Protein AF-A0A970T7H4-F1 (afdb_monomer_lite)

Structure (mmCIF, N/CA/C/O backbone):
data_AF-A0A970T7H4-F1
#
_entry.id   AF-A0A970T7H4-F1
#
loop_
_atom_site.group_PDB
_atom_site.id
_atom_site.type_symbol
_atom_site.label_atom_id
_atom_site.label_alt_id
_atom_site.label_comp_id
_atom_site.label_asym_id
_atom_site.label_entity_id
_atom_site.label_seq_id
_atom_site.pdbx_PDB_ins_code
_atom_site.Cartn_x
_atom_site.Cartn_y
_atom_site.Cartn_z
_atom_site.occupancy
_atom_site.B_iso_or_equiv
_atom_site.auth_seq_id
_atom_site.auth_comp_id
_atom_site.auth_asym_id
_atom_site.auth_atom_id
_atom_site.pdbx_PDB_model_num
ATOM 1 N N . MET A 1 1 ? 4.158 11.905 30.041 1.00 35.44 1 MET A N 1
ATOM 2 C CA . MET A 1 1 ? 3.161 11.601 28.990 1.00 35.44 1 MET A CA 1
ATOM 3 C C . MET A 1 1 ? 1.913 11.061 29.668 1.00 35.44 1 MET A C 1
ATOM 5 O O . MET A 1 1 ? 2.034 10.119 30.439 1.00 35.44 1 MET A O 1
ATOM 9 N N . LYS A 1 2 ? 0.750 11.704 29.484 1.00 28.44 2 LYS A N 1
ATOM 10 C CA . LYS A 1 2 ? -0.522 11.232 30.055 1.00 28.44 2 LYS A CA 1
ATOM 11 C C . LYS A 1 2 ? -0.852 9.876 29.430 1.00 28.44 2 LYS A C 1
ATOM 13 O O . LYS A 1 2 ? -1.069 9.796 28.227 1.00 28.44 2 LYS A O 1
ATOM 18 N N . THR A 1 3 ? -0.884 8.829 30.243 1.00 32.41 3 THR A N 1
ATOM 19 C CA . THR A 1 3 ? -1.487 7.539 29.911 1.00 32.41 3 THR A CA 1
ATOM 20 C C . THR A 1 3 ? -2.989 7.754 29.748 1.00 32.41 3 THR A C 1
ATOM 22 O O . THR A 1 3 ? -3.767 7.618 30.692 1.00 32.41 3 THR A O 1
ATOM 25 N N . SER A 1 4 ? -3.404 8.163 28.549 1.00 34.88 4 SER A N 1
ATOM 26 C CA . SER A 1 4 ? -4.808 8.120 28.159 1.00 34.88 4 SER A CA 1
ATOM 27 C C . SER A 1 4 ? -5.239 6.659 28.221 1.00 34.88 4 SER A C 1
ATOM 29 O O . SER A 1 4 ? -4.776 5.832 27.440 1.00 34.88 4 SER A O 1
ATOM 31 N N . ARG A 1 5 ? -6.075 6.323 29.206 1.00 38.41 5 ARG A N 1
ATOM 32 C CA . ARG A 1 5 ? -6.759 5.031 29.286 1.00 38.41 5 ARG A CA 1
ATOM 33 C C . ARG A 1 5 ? -7.701 4.947 28.082 1.00 38.41 5 ARG A C 1
ATOM 35 O O . ARG A 1 5 ? -8.801 5.486 28.126 1.00 38.41 5 ARG A O 1
ATOM 42 N N . ILE A 1 6 ? -7.234 4.345 26.991 1.00 50.47 6 ILE A N 1
ATOM 43 C CA . ILE A 1 6 ? -8.043 4.077 25.801 1.00 50.47 6 ILE A CA 1
ATOM 44 C C . ILE A 1 6 ? -9.002 2.943 26.171 1.00 50.47 6 ILE A C 1
ATOM 46 O O . ILE A 1 6 ? -8.587 1.801 26.356 1.00 50.47 6 ILE A O 1
ATOM 50 N N . ILE A 1 7 ? -10.280 3.273 26.343 1.00 47.28 7 ILE A N 1
ATOM 51 C CA . ILE A 1 7 ? -11.343 2.291 26.563 1.00 47.28 7 ILE A CA 1
ATOM 52 C C . ILE A 1 7 ? -11.756 1.761 25.183 1.00 47.28 7 ILE A C 1
ATOM 54 O O . ILE A 1 7 ? -12.531 2.396 24.476 1.00 47.28 7 ILE A O 1
ATOM 58 N N . LEU A 1 8 ? -11.215 0.605 24.791 1.00 49.81 8 LEU A N 1
ATOM 59 C CA . LEU A 1 8 ? -11.668 -0.171 23.633 1.00 49.81 8 LEU A CA 1
ATOM 60 C C . LEU A 1 8 ? -12.935 -0.941 24.029 1.00 49.81 8 LEU A C 1
ATOM 62 O O . LEU A 1 8 ? -12.863 -1.970 24.698 1.00 49.81 8 LEU A O 1
ATOM 66 N N . VAL A 1 9 ? -14.109 -0.431 23.651 1.00 51.38 9 VAL A N 1
ATOM 67 C CA . VAL A 1 9 ? -15.379 -1.135 23.878 1.00 51.38 9 VAL A CA 1
ATOM 68 C C . VAL A 1 9 ? -15.696 -1.993 22.655 1.00 51.38 9 VAL A C 1
ATOM 70 O O . VAL A 1 9 ? -16.035 -1.474 21.592 1.00 51.38 9 VAL A O 1
ATOM 73 N N . ALA A 1 10 ? -15.634 -3.317 22.805 1.00 49.69 10 ALA A N 1
ATOM 74 C CA . ALA A 1 10 ? -16.303 -4.239 21.892 1.00 49.69 10 ALA A CA 1
ATOM 75 C C . ALA A 1 10 ? -17.820 -4.101 22.112 1.00 49.69 10 ALA A C 1
ATOM 77 O O . ALA A 1 10 ? -18.405 -4.745 22.983 1.00 49.69 10 ALA A O 1
ATOM 78 N N . LEU A 1 11 ? -18.453 -3.175 21.391 1.00 48.16 11 LEU A N 1
ATOM 79 C CA . LEU A 1 11 ? -19.889 -2.931 21.506 1.00 48.16 11 LEU A CA 1
ATOM 80 C C . LEU A 1 11 ? -20.651 -4.101 20.871 1.00 48.16 11 LEU A C 1
ATOM 82 O O . LEU A 1 11 ? -20.576 -4.321 19.662 1.00 48.16 11 LEU A O 1
ATOM 86 N N . ALA A 1 12 ? -21.435 -4.823 21.678 1.00 44.69 12 ALA A N 1
ATOM 87 C CA . ALA A 1 12 ? -22.563 -5.587 21.155 1.00 44.69 12 ALA A CA 1
ATOM 88 C C . ALA A 1 12 ? -23.459 -4.605 20.387 1.00 44.69 12 ALA A C 1
ATOM 90 O O . ALA A 1 12 ? -23.753 -3.535 20.906 1.00 44.69 12 ALA A O 1
ATOM 91 N N . ALA A 1 13 ? -23.797 -4.925 19.136 1.00 46.19 13 ALA A N 1
ATOM 92 C CA . ALA A 1 13 ? -24.359 -3.998 18.156 1.00 46.19 13 ALA A CA 1
ATOM 93 C C . ALA A 1 13 ? -25.459 -3.078 18.727 1.00 46.19 13 ALA A C 1
ATOM 95 O O . ALA A 1 13 ? -26.614 -3.476 18.851 1.00 46.19 13 ALA A O 1
ATOM 96 N N . ILE A 1 14 ? -25.100 -1.823 19.018 1.00 42.06 14 ILE A N 1
ATOM 97 C CA . ILE A 1 14 ? -26.059 -0.752 19.287 1.00 42.06 14 ILE A CA 1
ATOM 98 C C . ILE A 1 14 ? -26.187 0.044 17.993 1.00 42.06 14 ILE A C 1
ATOM 100 O O . ILE A 1 14 ? -25.264 0.744 17.573 1.00 42.06 14 ILE A O 1
ATOM 104 N N . ALA A 1 15 ? -27.337 -0.095 17.338 1.00 53.59 15 ALA A N 1
ATOM 105 C CA . ALA A 1 15 ? -27.729 0.770 16.241 1.00 53.59 15 ALA A CA 1
ATOM 106 C C . ALA A 1 15 ? -27.982 2.178 16.796 1.00 53.59 15 ALA A C 1
ATOM 108 O O . ALA A 1 15 ? -29.068 2.459 17.288 1.00 53.59 15 ALA A O 1
ATOM 109 N N . ALA A 1 16 ? -26.981 3.058 16.742 1.00 44.88 16 ALA A N 1
ATOM 110 C CA . ALA A 1 16 ? -27.199 4.494 16.860 1.00 44.88 16 ALA A CA 1
ATOM 111 C C . ALA A 1 16 ? -26.017 5.329 16.340 1.00 44.88 16 ALA A C 1
ATOM 113 O O . ALA A 1 16 ? -24.843 4.988 16.492 1.00 44.88 16 ALA A O 1
ATOM 114 N N . VAL A 1 17 ? -26.411 6.507 15.849 1.00 47.41 17 VAL A N 1
ATOM 115 C CA . VAL A 1 17 ? -25.649 7.731 15.566 1.00 47.41 17 VAL A CA 1
ATOM 116 C C . VAL A 1 17 ? -25.203 7.903 14.111 1.00 47.41 17 VAL A C 1
ATOM 118 O O . VAL A 1 17 ? -24.041 7.771 13.736 1.00 47.41 17 VAL A O 1
ATOM 121 N N . ALA A 1 18 ? -26.168 8.324 13.290 1.00 50.84 18 ALA A N 1
ATOM 122 C CA . ALA A 1 18 ? -25.927 8.880 11.962 1.00 50.84 18 ALA A CA 1
ATOM 123 C C . ALA A 1 18 ? -25.228 10.263 11.983 1.00 50.84 18 ALA A C 1
ATOM 125 O O . ALA A 1 18 ? -24.800 10.709 10.920 1.00 50.84 18 ALA A O 1
ATOM 126 N N . CYS A 1 19 ? -25.043 10.892 13.156 1.00 58.50 19 CYS A N 1
ATOM 127 C CA . CYS A 1 19 ? -24.545 12.270 13.323 1.00 58.50 19 CYS A CA 1
ATOM 128 C C . CYS A 1 19 ? -23.149 12.395 13.974 1.00 58.50 19 CYS A C 1
ATOM 130 O O . CYS A 1 19 ? -22.858 13.406 14.606 1.00 58.50 19 CYS A O 1
ATOM 132 N N . GLY A 1 20 ? -22.286 11.380 13.866 1.00 60.91 20 GLY A N 1
ATOM 133 C CA . GLY A 1 20 ? -20.871 11.535 14.230 1.00 60.91 20 GLY A CA 1
ATOM 134 C C . GLY A 1 20 ? -20.117 12.416 13.217 1.00 60.91 20 GLY A C 1
ATOM 135 O O . GLY A 1 20 ? -20.554 12.502 12.062 1.00 60.91 20 GLY A O 1
ATOM 136 N N . PRO A 1 21 ? -18.998 13.058 13.610 1.00 67.31 21 PRO A N 1
ATOM 137 C CA . PRO A 1 21 ? -18.157 13.806 12.675 1.00 67.31 21 PRO A CA 1
ATOM 138 C C . PRO A 1 21 ? -17.695 12.903 11.520 1.00 67.31 21 PRO A C 1
ATOM 140 O O . PRO A 1 21 ? -17.590 11.685 11.673 1.00 67.31 21 PRO A O 1
ATOM 143 N N . LYS A 1 22 ? -17.451 13.490 10.338 1.00 82.44 22 LYS A N 1
ATOM 144 C CA . LYS A 1 22 ? -17.050 12.715 9.148 1.00 82.44 22 LYS A CA 1
ATOM 145 C C . LYS A 1 22 ? -15.710 11.992 9.331 1.00 82.44 22 LYS A C 1
ATOM 147 O O . LYS A 1 22 ? -15.531 10.894 8.814 1.00 82.44 22 LYS A O 1
ATOM 152 N N . VAL A 1 23 ? -14.811 12.626 10.080 1.00 86.75 23 VAL A N 1
ATOM 153 C CA . VAL A 1 23 ? -13.517 12.106 10.521 1.00 86.75 23 VAL A CA 1
ATOM 154 C C . VAL A 1 23 ? -13.437 12.321 12.031 1.00 86.75 23 VAL A C 1
ATOM 156 O O . VAL A 1 23 ? -13.753 13.415 12.504 1.00 86.75 23 VAL A O 1
ATOM 159 N N . SER A 1 24 ? -13.041 11.297 12.782 1.00 89.75 24 SER A N 1
ATOM 160 C CA . SER A 1 24 ? -12.857 11.354 14.238 1.00 89.75 24 SER A CA 1
ATOM 161 C C . SER A 1 24 ? -11.458 10.921 14.677 1.00 89.75 24 SER A C 1
ATOM 163 O O . SER A 1 24 ? -10.685 10.354 13.909 1.00 89.75 24 SER A O 1
ATOM 165 N N . GLU A 1 25 ? -11.159 11.138 15.959 1.00 92.75 25 GLU A N 1
ATOM 166 C CA . GLU A 1 25 ? -9.974 10.598 16.648 1.00 92.75 25 GLU A CA 1
ATOM 167 C C . GLU A 1 25 ? -9.978 9.062 16.745 1.00 92.75 25 GLU A C 1
ATOM 169 O O . GLU A 1 25 ? -8.973 8.451 17.109 1.00 92.75 25 GLU A O 1
ATOM 174 N N . THR A 1 26 ? -11.110 8.428 16.429 1.00 93.88 26 THR A N 1
ATOM 175 C CA . THR A 1 26 ? -11.240 6.979 16.308 1.00 93.88 26 THR A CA 1
ATOM 176 C C . THR A 1 26 ? -11.860 6.579 14.973 1.00 93.88 26 THR A C 1
ATOM 178 O O . THR A 1 26 ? -12.729 7.264 14.436 1.00 93.88 26 THR A O 1
ATOM 181 N N . THR A 1 27 ? -11.452 5.428 14.453 1.00 94.88 27 THR A N 1
ATOM 182 C CA . THR A 1 27 ? -12.070 4.740 13.320 1.00 94.88 27 THR A CA 1
ATOM 183 C C . THR A 1 27 ? -13.000 3.670 13.865 1.00 94.88 27 THR A C 1
ATOM 185 O O . THR A 1 27 ? -12.557 2.719 14.515 1.00 94.88 27 THR A O 1
ATOM 188 N N . ARG A 1 28 ? -14.297 3.789 13.581 1.00 95.00 28 ARG A N 1
ATOM 189 C CA . ARG A 1 28 ? -15.251 2.709 13.846 1.00 95.00 28 ARG A CA 1
ATOM 190 C C . ARG A 1 28 ? -15.179 1.695 12.713 1.00 95.00 28 ARG A C 1
ATOM 192 O O . ARG A 1 28 ? -15.520 2.027 11.580 1.00 95.00 28 ARG A O 1
ATOM 199 N N . VAL A 1 29 ? -14.781 0.469 13.033 1.00 96.00 29 VAL A N 1
ATOM 200 C CA . VAL A 1 29 ? -14.645 -0.627 12.071 1.00 96.00 29 VAL A CA 1
ATOM 201 C C . VAL A 1 29 ? -15.696 -1.682 12.370 1.00 96.00 29 VAL A C 1
ATOM 203 O O . VAL A 1 29 ? -15.699 -2.289 13.442 1.00 96.00 29 VAL A O 1
ATOM 206 N N . LYS A 1 30 ? -16.595 -1.898 11.414 1.00 96.31 30 LYS A N 1
ATOM 207 C CA . LYS A 1 30 ? -17.556 -2.999 11.417 1.00 96.31 30 LYS A CA 1
ATOM 208 C C . LYS A 1 30 ? -17.043 -4.091 10.489 1.00 96.31 30 LYS A C 1
ATOM 210 O O . LYS A 1 30 ? -16.727 -3.802 9.340 1.00 96.31 30 LYS A O 1
ATOM 215 N N . VAL A 1 31 ? -17.013 -5.331 10.961 1.00 96.25 31 VAL A N 1
ATOM 216 C CA . VAL A 1 31 ? -16.626 -6.488 10.147 1.00 96.25 31 VAL A CA 1
ATOM 217 C C . VAL A 1 31 ? -17.793 -7.456 10.051 1.00 96.25 31 VAL A C 1
ATOM 219 O O . VAL A 1 31 ? -18.451 -7.738 11.057 1.00 96.25 31 VAL A O 1
ATOM 222 N N . VAL A 1 32 ? -18.061 -7.932 8.837 1.00 96.50 32 VAL A N 1
ATOM 223 C CA . VAL A 1 32 ? -19.140 -8.874 8.526 1.00 96.50 32 VAL A CA 1
ATOM 224 C C . VAL A 1 32 ? -18.576 -10.030 7.705 1.00 96.50 32 VAL A C 1
ATOM 226 O O . VAL A 1 32 ? -17.958 -9.809 6.667 1.00 96.50 32 VAL A O 1
ATOM 229 N N . PHE A 1 33 ? -18.808 -11.251 8.169 1.00 95.81 33 PHE A N 1
ATOM 230 C CA . PHE A 1 33 ? -18.572 -12.492 7.444 1.00 95.81 33 PHE A CA 1
ATOM 231 C C . PHE A 1 33 ? -19.905 -12.949 6.843 1.00 95.81 33 PHE A C 1
ATOM 233 O O . PHE A 1 33 ? -20.884 -13.121 7.565 1.00 95.81 33 PHE A O 1
ATOM 240 N N . GLU A 1 34 ? -19.958 -13.110 5.522 1.00 92.75 34 GLU A N 1
ATOM 241 C CA . GLU A 1 34 ? -21.164 -13.550 4.802 1.00 92.75 34 GLU A CA 1
ATOM 242 C C . GLU A 1 34 ? -21.247 -15.082 4.679 1.00 92.75 34 GLU A C 1
ATOM 244 O O . GLU A 1 34 ? -22.295 -15.619 4.329 1.00 92.75 34 GLU A O 1
ATOM 249 N N . GLY A 1 35 ? -20.140 -15.781 4.951 1.00 88.31 35 GLY A N 1
ATOM 250 C CA . GLY A 1 35 ? -20.049 -17.240 5.002 1.00 88.31 35 GLY A CA 1
ATOM 251 C C . GLY A 1 35 ? -19.704 -17.750 6.402 1.00 88.31 35 GLY A C 1
ATOM 252 O O . GLY A 1 35 ? -20.099 -17.164 7.409 1.00 88.31 35 GLY A O 1
ATOM 253 N N . GLU A 1 36 ? -18.943 -18.843 6.463 1.00 90.62 36 GLU A N 1
ATOM 254 C CA . GLU A 1 36 ? -18.402 -19.354 7.723 1.00 90.62 36 GLU A CA 1
ATOM 255 C C . GLU A 1 36 ? -17.496 -18.302 8.378 1.00 90.62 36 GLU A C 1
ATOM 257 O O . GLU A 1 36 ? -16.626 -17.714 7.730 1.00 90.62 36 GLU A O 1
ATOM 262 N N . ALA A 1 37 ? -17.737 -18.043 9.662 1.00 93.19 37 ALA A N 1
ATOM 263 C CA . ALA A 1 37 ? -17.016 -17.048 10.435 1.00 93.19 37 ALA A CA 1
ATOM 264 C C . ALA A 1 37 ? -16.174 -17.738 11.515 1.00 93.19 37 ALA A C 1
ATOM 266 O O . ALA A 1 37 ? -16.693 -18.631 12.190 1.00 93.19 37 ALA A O 1
ATOM 267 N N . PRO A 1 38 ? -14.917 -17.315 11.732 1.00 94.00 38 PRO A N 1
ATOM 268 C CA . PRO A 1 38 ? -14.119 -17.831 12.837 1.00 94.00 38 PRO A CA 1
ATOM 269 C C . PRO A 1 38 ? -14.727 -17.386 14.170 1.00 94.00 38 PRO A C 1
ATOM 271 O O . PRO A 1 38 ? -15.366 -16.339 14.240 1.00 94.00 38 PRO A O 1
ATOM 274 N N . GLU A 1 39 ? -14.481 -18.122 15.254 1.00 94.38 39 GLU A N 1
ATOM 275 C CA . GLU A 1 39 ? -14.961 -17.738 16.595 1.00 94.38 39 GLU A CA 1
ATOM 276 C C . GLU A 1 39 ? -14.339 -16.424 17.092 1.00 94.38 39 GLU A C 1
ATOM 278 O O . GLU A 1 39 ? -14.945 -15.671 17.859 1.00 94.38 39 GLU A O 1
ATOM 283 N N . ALA A 1 40 ? -13.112 -16.138 16.658 1.00 94.94 40 ALA A N 1
ATOM 284 C CA . ALA A 1 40 ? -12.388 -14.929 17.000 1.00 94.94 40 ALA A CA 1
ATOM 285 C C . ALA A 1 40 ? -11.379 -14.558 15.910 1.00 94.94 40 ALA A C 1
ATOM 287 O O . ALA A 1 40 ? -10.921 -15.401 15.141 1.00 94.94 40 ALA A O 1
ATOM 288 N N . VAL A 1 41 ? -10.989 -13.287 15.883 1.00 95.94 41 VAL A N 1
ATOM 289 C CA . VAL A 1 41 ? -9.940 -12.768 14.999 1.00 95.94 41 VAL A CA 1
ATOM 290 C C . VAL A 1 41 ? -8.856 -12.078 15.810 1.00 95.94 41 VAL A C 1
ATOM 292 O O . VAL A 1 41 ? -9.139 -11.492 16.856 1.00 95.94 41 VAL A O 1
ATOM 295 N N . LYS A 1 42 ? -7.616 -12.091 15.321 1.00 97.19 42 LYS A N 1
ATOM 296 C CA . LYS A 1 42 ? -6.567 -11.227 15.875 1.00 97.19 42 LYS A CA 1
ATOM 297 C C . LYS A 1 42 ? -6.623 -9.872 15.191 1.00 97.19 42 LYS A C 1
ATOM 299 O O . LYS A 1 42 ? -6.611 -9.797 13.967 1.00 97.19 42 LYS A O 1
ATOM 304 N N . LEU A 1 43 ? -6.680 -8.809 15.976 1.00 97.38 43 LEU A N 1
ATOM 305 C CA . LEU A 1 43 ? -6.659 -7.432 15.515 1.00 97.38 43 LEU A CA 1
ATOM 306 C C . LEU A 1 43 ? -5.400 -6.754 16.041 1.00 97.38 43 LEU A C 1
ATOM 308 O O . LEU A 1 43 ? -5.202 -6.686 17.254 1.00 97.38 43 LEU A O 1
ATOM 312 N N . SER A 1 44 ? -4.603 -6.187 15.142 1.00 97.44 44 SER A N 1
ATOM 313 C CA . SER A 1 44 ? -3.421 -5.412 15.502 1.00 97.44 44 SER A CA 1
ATOM 314 C C . SER A 1 44 ? -3.432 -4.018 14.883 1.00 97.44 44 SER A C 1
ATOM 316 O O . SER A 1 44 ? -3.842 -3.820 13.741 1.00 97.44 44 SER A O 1
ATOM 318 N N . LEU A 1 45 ? -2.960 -3.038 15.650 1.00 96.12 45 LEU A N 1
ATOM 319 C CA . LEU A 1 45 ? -2.595 -1.702 15.185 1.00 96.12 45 LEU A CA 1
ATOM 320 C C . LEU A 1 45 ? -1.272 -1.329 15.873 1.00 96.12 45 LEU A C 1
ATOM 322 O O . LEU A 1 45 ? -1.282 -0.751 16.966 1.00 96.12 45 LEU A O 1
ATOM 326 N N . PRO A 1 46 ? -0.123 -1.668 15.257 1.00 92.50 46 PRO A N 1
ATOM 327 C CA . PRO A 1 46 ? 1.190 -1.479 15.872 1.00 92.50 46 PRO A CA 1
ATOM 328 C C . PRO A 1 46 ? 1.484 -0.027 16.259 1.00 92.50 46 PRO A C 1
ATOM 330 O O . PRO A 1 46 ? 2.049 0.220 17.320 1.00 92.50 46 PRO A O 1
ATOM 333 N N . ALA A 1 47 ? 1.032 0.937 15.449 1.00 89.56 47 ALA A N 1
ATOM 334 C CA . ALA A 1 47 ? 1.211 2.368 15.709 1.00 89.56 47 ALA A CA 1
ATOM 335 C C . ALA A 1 47 ? 0.569 2.842 17.030 1.00 89.56 47 ALA A C 1
ATOM 337 O O . ALA A 1 47 ? 0.963 3.874 17.565 1.00 89.56 47 ALA A O 1
ATOM 338 N N . ALA A 1 48 ? -0.393 2.083 17.562 1.00 90.44 48 ALA A N 1
ATOM 339 C CA . ALA A 1 48 ? -1.048 2.340 18.842 1.00 90.44 48 ALA A CA 1
ATOM 340 C C . ALA A 1 48 ? -0.777 1.240 19.887 1.00 90.44 48 ALA A C 1
ATOM 342 O O . ALA A 1 48 ? -1.465 1.191 20.903 1.00 90.44 48 ALA A O 1
ATOM 343 N N . ALA A 1 49 ? 0.197 0.352 19.637 1.00 93.00 49 ALA A N 1
ATOM 344 C CA . ALA A 1 49 ? 0.504 -0.810 20.475 1.00 93.00 49 ALA A CA 1
ATOM 345 C C . ALA A 1 49 ? -0.720 -1.703 20.780 1.00 93.00 49 ALA A C 1
ATOM 347 O O . ALA A 1 49 ? -0.847 -2.251 21.873 1.00 93.00 49 ALA A O 1
ATOM 348 N N . ILE A 1 50 ? -1.631 -1.842 19.812 1.00 94.19 50 ILE A N 1
ATOM 349 C CA . ILE A 1 50 ? -2.798 -2.723 19.922 1.00 94.19 50 ILE A CA 1
ATOM 350 C C . ILE A 1 50 ? -2.454 -4.071 19.292 1.00 94.19 50 ILE A C 1
ATOM 352 O O . ILE A 1 50 ? -2.068 -4.126 18.124 1.00 94.19 50 ILE A O 1
ATOM 356 N N . ASP A 1 51 ? -2.654 -5.139 20.056 1.00 95.69 51 ASP A N 1
ATOM 357 C CA . ASP A 1 51 ? -2.649 -6.531 19.607 1.00 95.69 51 ASP A CA 1
ATOM 358 C C . ASP A 1 51 ? -3.631 -7.308 20.493 1.00 95.69 51 ASP A C 1
ATOM 360 O O . ASP A 1 51 ? -3.394 -7.498 21.687 1.00 95.69 51 ASP A O 1
ATOM 364 N N . GLN A 1 52 ? -4.799 -7.651 19.950 1.00 94.00 52 GLN A N 1
ATOM 365 C CA . GLN A 1 52 ? -5.894 -8.232 20.722 1.00 94.00 52 GLN A CA 1
ATOM 366 C C . GLN A 1 52 ? -6.647 -9.304 19.942 1.00 94.00 52 GLN A C 1
ATOM 368 O O . GLN A 1 52 ? -6.711 -9.287 18.716 1.00 94.00 52 GLN A O 1
ATOM 373 N N . THR A 1 53 ? -7.286 -10.214 20.671 1.00 95.69 53 THR A N 1
ATOM 374 C CA . THR A 1 53 ? -8.232 -11.177 20.099 1.00 95.69 53 THR A CA 1
ATOM 375 C C . THR A 1 53 ? -9.651 -10.646 20.272 1.00 95.69 53 THR A C 1
ATOM 377 O O . THR A 1 53 ? -10.061 -10.326 21.386 1.00 95.69 53 THR A O 1
ATOM 380 N N . VAL A 1 54 ? -10.394 -10.530 19.173 1.00 95.31 54 VAL A N 1
ATOM 381 C CA . VAL A 1 54 ? -11.764 -10.012 19.150 1.00 95.31 54 VAL A CA 1
ATOM 382 C C . VAL A 1 54 ? -12.721 -11.167 18.863 1.00 95.31 54 VAL A C 1
ATOM 384 O O . VAL A 1 54 ? -12.579 -11.804 17.818 1.00 95.31 54 VAL A O 1
ATOM 387 N N . PRO A 1 55 ? -13.690 -11.454 19.749 1.00 94.19 55 PRO A N 1
ATOM 388 C CA . PRO A 1 55 ? -14.677 -12.494 19.495 1.00 94.19 55 PRO A CA 1
ATOM 389 C C . PRO A 1 55 ? -15.617 -12.077 18.362 1.00 94.19 55 PRO A C 1
ATOM 391 O O . PRO A 1 55 ? -16.067 -10.928 18.302 1.00 94.19 55 PRO A O 1
ATOM 394 N N . VAL A 1 56 ? -15.958 -13.029 17.502 1.00 94.88 56 VAL A N 1
ATOM 395 C CA . VAL A 1 56 ? -16.971 -12.868 16.460 1.00 94.88 56 VAL A CA 1
ATOM 396 C C . VAL A 1 56 ? -18.270 -13.480 16.968 1.00 94.88 56 VAL A C 1
ATOM 398 O O . VAL A 1 56 ? -18.293 -14.598 17.476 1.00 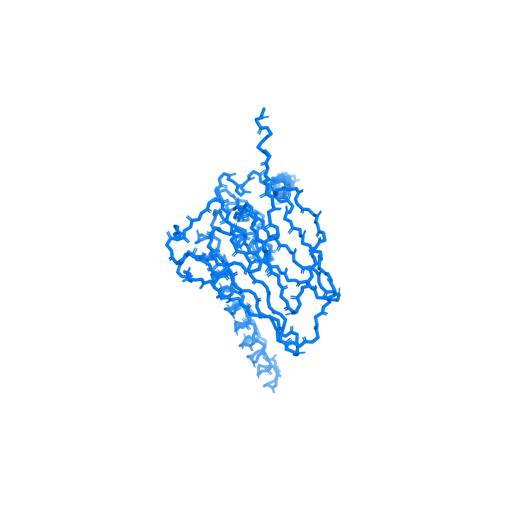94.88 56 VAL A O 1
ATOM 401 N N . LYS A 1 57 ? -19.371 -12.737 16.858 1.00 93.06 57 LYS A N 1
ATOM 402 C CA . LYS A 1 57 ? -20.699 -13.208 17.267 1.00 93.06 57 LYS A CA 1
ATOM 403 C C . LYS A 1 57 ? -21.654 -13.055 16.105 1.00 93.06 57 LYS A C 1
ATOM 405 O O . LYS A 1 57 ? -21.738 -11.971 15.536 1.00 93.06 57 LYS A O 1
ATOM 410 N N . ASP A 1 58 ? -22.351 -14.129 15.749 1.00 93.12 58 ASP A N 1
ATOM 411 C CA . ASP A 1 58 ? -23.279 -14.160 14.611 1.00 93.12 58 ASP A CA 1
ATOM 412 C C . ASP A 1 58 ? -22.634 -13.627 13.316 1.00 93.12 58 ASP A C 1
ATOM 414 O O . ASP A 1 58 ? -23.193 -12.768 12.630 1.00 93.12 58 ASP A O 1
ATOM 418 N N . GLY A 1 59 ? -21.399 -14.063 13.040 1.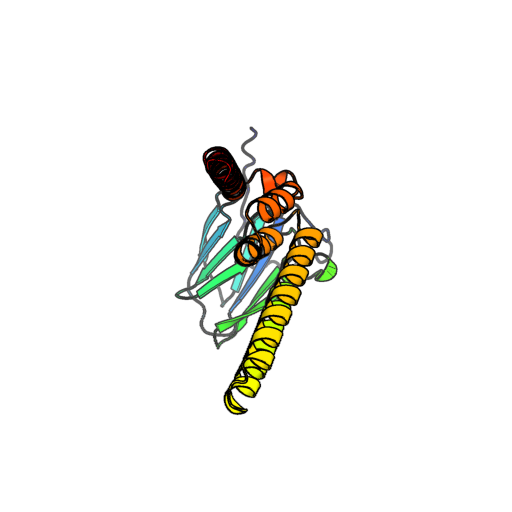00 94.19 59 GLY A N 1
ATOM 419 C CA . GLY A 1 59 ? -20.649 -13.679 11.841 1.00 94.19 59 GLY A CA 1
ATOM 420 C C . GLY A 1 59 ? -20.225 -12.210 11.774 1.00 94.19 59 GLY A C 1
ATOM 421 O O . GLY A 1 59 ? -19.875 -11.721 10.705 1.00 94.19 59 GLY A O 1
ATOM 422 N N . LYS A 1 60 ? -20.257 -11.459 12.878 1.00 96.12 60 LYS A N 1
ATOM 423 C CA . LYS A 1 60 ? -19.908 -10.030 12.880 1.00 96.12 60 LYS A CA 1
ATOM 424 C C . LYS A 1 60 ? -19.234 -9.589 14.169 1.00 96.12 60 LYS A C 1
ATOM 426 O O . LYS A 1 60 ? -19.388 -10.198 15.227 1.00 96.12 60 LYS A O 1
ATOM 431 N N . PHE A 1 61 ? -18.531 -8.468 14.086 1.00 95.06 61 PHE A N 1
ATOM 432 C CA . PHE A 1 61 ? -18.072 -7.722 15.253 1.00 95.06 61 PHE A CA 1
ATOM 433 C C . PHE A 1 61 ? -17.846 -6.245 14.902 1.00 95.06 61 PHE A C 1
ATOM 435 O O . PHE A 1 61 ? -17.832 -5.856 13.730 1.00 95.06 61 PHE A O 1
ATOM 442 N N . GLN A 1 62 ? -17.682 -5.411 15.928 1.00 95.81 62 GLN A N 1
ATOM 443 C CA . GLN A 1 62 ? -17.350 -3.998 15.780 1.00 95.81 62 GLN A CA 1
ATOM 444 C C . GLN A 1 62 ? -16.271 -3.604 16.786 1.00 95.81 62 GLN A C 1
ATOM 446 O O . GLN A 1 62 ? -16.303 -4.030 17.941 1.00 95.81 62 GLN A O 1
ATOM 451 N N . VAL A 1 63 ? -15.346 -2.756 16.346 1.00 93.94 63 VAL A N 1
ATOM 452 C CA . VAL A 1 63 ? -14.291 -2.165 17.174 1.00 93.94 63 VAL A CA 1
ATOM 453 C C . VAL A 1 63 ? -14.153 -0.675 16.877 1.00 93.94 63 VAL A C 1
ATOM 455 O O . VAL A 1 63 ? -14.492 -0.212 15.787 1.00 93.94 63 VAL A O 1
ATOM 458 N N . GLU A 1 64 ? -13.642 0.077 17.844 1.00 95.44 64 GLU A N 1
ATOM 459 C CA . GLU A 1 64 ? -13.213 1.463 17.652 1.00 95.44 64 GLU A CA 1
ATOM 460 C C . GLU A 1 64 ? -11.707 1.535 17.884 1.00 95.44 64 GLU A C 1
ATOM 462 O O . GLU A 1 64 ? -11.221 1.190 18.958 1.00 95.44 64 GLU A O 1
ATOM 467 N N . LEU A 1 65 ? -10.963 1.940 16.859 1.00 94.88 65 LEU A N 1
ATOM 468 C CA . LEU A 1 65 ? -9.507 2.042 16.900 1.00 94.88 65 LEU A CA 1
ATOM 469 C C . LEU A 1 65 ? -9.091 3.508 16.935 1.00 94.88 65 LEU A C 1
ATOM 471 O O . LEU A 1 65 ? -9.735 4.305 16.263 1.00 94.88 65 LEU A O 1
ATOM 475 N N . PRO A 1 66 ? -8.020 3.891 17.645 1.00 95.50 66 PRO A N 1
ATOM 476 C CA . PRO A 1 66 ? -7.472 5.235 17.518 1.00 95.50 66 PRO A CA 1
ATOM 477 C C . PRO A 1 66 ? -7.051 5.501 16.069 1.00 95.50 66 PRO A C 1
ATOM 479 O O . PRO A 1 66 ? -6.555 4.605 15.375 1.00 95.50 66 PRO A O 1
ATOM 482 N N . THR A 1 67 ? -7.262 6.728 15.608 1.00 95.56 67 THR A N 1
ATOM 483 C CA . THR A 1 67 ? -6.867 7.151 14.267 1.00 95.56 67 THR A CA 1
ATOM 484 C C . THR A 1 67 ? -5.345 7.132 14.143 1.00 95.56 67 THR A C 1
ATOM 486 O O . THR A 1 67 ? -4.617 7.695 14.957 1.00 95.56 67 THR A O 1
ATOM 489 N N . SER A 1 68 ? -4.856 6.456 13.111 1.00 95.50 68 SER A N 1
ATOM 490 C CA . SER A 1 68 ? -3.456 6.386 12.723 1.00 95.50 68 SER A CA 1
ATOM 491 C C . SER A 1 68 ? -3.372 6.256 11.206 1.00 95.50 68 SER A C 1
ATOM 493 O O . SER A 1 68 ? -3.765 5.245 10.623 1.00 95.50 68 SER A O 1
ATOM 495 N N . LYS A 1 69 ? -2.840 7.301 10.567 1.00 95.94 69 LYS A N 1
ATOM 496 C CA . LYS A 1 69 ? -2.598 7.346 9.118 1.00 95.94 69 LYS A CA 1
ATOM 497 C C . LYS A 1 69 ? -1.225 6.803 8.729 1.00 95.94 69 LYS A C 1
ATOM 499 O O . LYS A 1 69 ? -0.966 6.614 7.548 1.00 95.94 69 LYS A O 1
ATOM 504 N N . THR A 1 70 ? -0.345 6.572 9.700 1.00 95.44 70 THR A N 1
ATOM 505 C CA . THR A 1 70 ? 1.073 6.244 9.490 1.00 95.44 70 THR A CA 1
ATOM 506 C C . THR A 1 70 ? 1.348 4.742 9.396 1.00 95.44 70 THR A C 1
ATOM 508 O O . THR A 1 70 ? 2.473 4.337 9.113 1.00 95.44 70 THR A O 1
ATOM 511 N N . GLY A 1 71 ? 0.334 3.900 9.606 1.00 94.56 71 GLY A N 1
ATOM 512 C CA . GLY A 1 71 ? 0.462 2.450 9.545 1.00 94.56 71 GLY A CA 1
ATOM 513 C C . GLY A 1 71 ? -0.847 1.760 9.180 1.00 94.56 71 GLY A C 1
ATOM 514 O O . GLY A 1 71 ? -1.929 2.333 9.291 1.00 94.56 71 GLY A O 1
ATOM 515 N N . PHE A 1 72 ? -0.735 0.501 8.761 1.00 96.44 72 PHE A N 1
ATOM 516 C CA . PHE A 1 72 ? -1.888 -0.372 8.576 1.00 96.44 72 PHE A CA 1
ATOM 517 C C . PHE A 1 72 ? -2.254 -1.041 9.904 1.00 96.44 72 PHE A C 1
ATOM 519 O O . PHE A 1 72 ? -1.391 -1.583 10.600 1.00 96.44 72 PHE A O 1
ATOM 526 N N . ALA A 1 73 ? -3.543 -1.037 10.227 1.00 97.38 73 ALA A N 1
ATOM 527 C CA . ALA A 1 73 ? -4.119 -2.042 11.101 1.00 97.38 73 ALA A CA 1
ATOM 528 C C . ALA A 1 73 ? -4.252 -3.357 10.322 1.00 97.38 73 ALA A C 1
ATOM 530 O O . ALA A 1 73 ? -4.398 -3.352 9.095 1.00 97.38 73 ALA A O 1
ATOM 531 N N . SER A 1 74 ? -4.225 -4.485 11.026 1.00 97.31 74 SER A N 1
ATOM 532 C CA . SER A 1 74 ? -4.468 -5.784 10.414 1.00 97.31 74 SER A CA 1
ATOM 533 C C . SER A 1 74 ? -5.443 -6.628 11.216 1.00 97.31 74 SER A C 1
ATOM 535 O O . SER A 1 74 ? -5.430 -6.626 12.445 1.00 97.31 74 SER A O 1
ATOM 537 N N . LEU A 1 75 ? -6.292 -7.345 10.493 1.00 96.00 75 LEU A N 1
ATOM 538 C CA . LEU A 1 75 ? -7.191 -8.365 11.000 1.00 96.00 75 LEU A CA 1
ATOM 539 C C . LEU A 1 75 ? -6.723 -9.705 10.445 1.00 96.00 75 LEU A C 1
ATOM 541 O O . LEU A 1 75 ? -6.638 -9.880 9.230 1.00 96.00 75 LEU A O 1
ATOM 545 N N . GLN A 1 76 ? -6.428 -10.646 11.332 1.00 95.31 76 GLN A N 1
ATOM 546 C CA . GLN A 1 76 ? -6.086 -12.014 10.985 1.00 95.31 76 GLN A CA 1
ATOM 547 C C . GLN A 1 76 ? -7.219 -12.956 11.397 1.00 95.31 76 GLN A C 1
ATOM 549 O O . GLN A 1 76 ? -7.572 -13.047 12.575 1.00 95.31 76 GLN A O 1
ATOM 554 N N . ALA A 1 77 ? -7.778 -13.635 10.400 1.00 88.38 77 ALA A N 1
ATOM 555 C CA . ALA A 1 77 ? -8.851 -14.615 10.506 1.00 88.38 77 ALA A CA 1
ATOM 556 C C . ALA A 1 77 ? -8.393 -15.878 9.770 1.00 88.38 77 ALA A C 1
ATOM 558 O O . ALA A 1 77 ? -8.212 -15.840 8.552 1.00 88.38 77 ALA A O 1
ATOM 559 N N . ASP A 1 78 ? -8.152 -16.969 10.496 1.00 81.50 78 ASP A N 1
ATOM 560 C CA . ASP A 1 78 ? -7.583 -18.210 9.956 1.00 81.50 78 ASP A CA 1
ATOM 561 C C . ASP A 1 78 ? -6.316 -17.950 9.108 1.00 81.50 78 ASP A C 1
ATOM 563 O O . ASP A 1 78 ? -5.315 -17.425 9.602 1.00 81.50 78 ASP A O 1
ATOM 567 N N . ASN A 1 79 ? -6.374 -18.262 7.808 1.00 83.12 79 ASN A N 1
ATOM 568 C CA . ASN A 1 79 ? -5.298 -18.067 6.830 1.00 83.12 79 ASN A CA 1
ATOM 569 C C . ASN A 1 79 ? -5.401 -16.740 6.055 1.00 83.12 79 ASN A C 1
ATOM 571 O O . ASN A 1 79 ? -4.701 -16.546 5.062 1.00 83.12 79 ASN A O 1
ATOM 575 N N . MET A 1 80 ? -6.289 -15.835 6.464 1.00 89.81 80 MET A N 1
ATOM 576 C CA . MET A 1 80 ? -6.503 -14.547 5.814 1.00 89.81 80 MET A CA 1
ATOM 577 C C . MET A 1 80 ? -5.972 -13.412 6.687 1.00 89.81 80 MET A C 1
ATOM 579 O O . MET A 1 80 ? -6.252 -13.333 7.883 1.00 89.81 80 MET A O 1
ATOM 583 N N . ARG A 1 81 ? -5.238 -12.493 6.057 1.00 94.25 81 ARG A N 1
ATOM 584 C CA . ARG A 1 81 ? -4.826 -11.220 6.646 1.00 94.25 81 ARG A CA 1
ATOM 585 C C . ARG A 1 81 ? -5.448 -10.087 5.844 1.00 94.25 81 ARG A C 1
ATOM 587 O O . ARG A 1 81 ? -5.199 -9.964 4.649 1.00 94.25 81 ARG A O 1
ATOM 594 N N . ILE A 1 82 ? -6.233 -9.261 6.518 1.00 95.44 82 ILE A N 1
ATOM 595 C CA . ILE A 1 82 ? -6.861 -8.068 5.961 1.00 95.44 82 ILE A CA 1
ATOM 596 C C . ILE A 1 82 ? -6.142 -6.860 6.534 1.00 95.44 82 ILE A C 1
ATOM 598 O O . ILE A 1 82 ? -6.035 -6.733 7.750 1.00 95.44 82 ILE A O 1
ATOM 602 N N . GLU A 1 83 ? -5.662 -5.971 5.675 1.00 96.50 83 GLU A N 1
ATOM 603 C CA . GLU A 1 83 ? -5.009 -4.730 6.085 1.00 96.50 83 GLU A CA 1
ATOM 604 C C . GLU A 1 83 ? -5.899 -3.539 5.750 1.00 96.50 83 GLU A C 1
ATOM 606 O O . GLU A 1 83 ? -6.484 -3.480 4.669 1.00 96.50 83 GLU A O 1
ATOM 611 N N . PHE A 1 84 ? -5.994 -2.593 6.677 1.00 97.50 84 PHE A N 1
ATOM 612 C CA . PHE A 1 84 ? -6.798 -1.385 6.522 1.00 97.50 84 PHE A CA 1
ATOM 613 C C . PHE A 1 84 ? -6.163 -0.223 7.288 1.00 97.50 84 PHE A C 1
ATOM 615 O O . PHE A 1 84 ? -5.289 -0.419 8.132 1.00 97.50 84 PHE A O 1
ATOM 622 N N . ILE A 1 85 ? -6.580 1.000 6.986 1.00 97.88 85 ILE A N 1
ATOM 623 C CA . ILE A 1 85 ? -6.052 2.218 7.604 1.00 97.88 85 ILE A CA 1
ATOM 624 C C . ILE A 1 85 ? -7.077 2.722 8.619 1.00 97.88 85 ILE A C 1
ATOM 626 O O . ILE A 1 85 ? -8.252 2.884 8.291 1.00 97.88 85 ILE A O 1
ATOM 630 N N . SER A 1 86 ? -6.650 2.973 9.855 1.00 96.94 86 SER A N 1
ATOM 631 C CA . SER A 1 86 ? -7.499 3.613 10.864 1.00 96.94 86 SER A CA 1
ATOM 632 C C . SER A 1 86 ? -7.495 5.126 10.609 1.00 96.94 86 SER A C 1
ATOM 634 O O . SER A 1 86 ? -6.795 5.868 11.282 1.00 96.94 86 SER A O 1
ATOM 636 N N . ASP A 1 87 ? -8.204 5.596 9.585 1.00 96.38 87 ASP A N 1
ATOM 637 C CA . ASP A 1 87 ? -8.133 6.983 9.092 1.00 96.38 87 ASP A CA 1
ATOM 638 C C . ASP A 1 87 ? -9.129 7.963 9.746 1.00 96.38 87 ASP A C 1
ATOM 640 O O . ASP A 1 87 ? -9.174 9.138 9.376 1.00 96.38 87 ASP A O 1
ATOM 644 N N . GLY A 1 88 ? -9.918 7.490 10.711 1.00 95.31 88 GLY A N 1
ATOM 645 C CA . GLY A 1 88 ? -10.966 8.242 11.392 1.00 95.31 88 GLY A CA 1
ATOM 646 C C . GLY A 1 88 ? -12.314 8.229 10.671 1.00 95.31 88 GLY A C 1
ATOM 647 O O . GLY A 1 88 ? -13.282 8.765 11.210 1.00 95.31 88 GLY A O 1
ATOM 648 N N . THR A 1 89 ? -12.419 7.625 9.482 1.00 95.75 89 THR A N 1
ATOM 649 C CA . THR A 1 89 ? -13.695 7.458 8.771 1.00 95.75 89 THR A CA 1
ATOM 650 C C . THR A 1 89 ? -14.380 6.147 9.180 1.00 95.75 89 THR A C 1
ATOM 652 O O . THR A 1 89 ? -13.712 5.128 9.354 1.00 95.75 89 THR A O 1
ATOM 655 N N . PRO A 1 90 ? -15.716 6.105 9.341 1.00 94.94 90 PRO A N 1
ATOM 656 C CA . PRO A 1 90 ? -16.409 4.847 9.611 1.00 94.94 90 PRO A CA 1
ATOM 657 C C . PRO A 1 90 ? -16.232 3.855 8.457 1.00 94.94 90 PRO A C 1
ATOM 659 O O . PRO A 1 90 ? -16.588 4.167 7.318 1.00 94.94 90 PRO A O 1
ATOM 662 N N . LEU A 1 91 ? -15.742 2.655 8.770 1.00 96.12 91 LEU A N 1
ATOM 663 C CA . LEU A 1 91 ? -15.378 1.620 7.807 1.00 96.12 91 LEU A CA 1
ATOM 664 C C . LEU A 1 91 ? -16.196 0.347 8.038 1.00 96.12 91 LEU A C 1
ATOM 666 O O . LEU A 1 91 ? -16.306 -0.150 9.159 1.00 96.12 91 LEU A O 1
ATOM 670 N N . THR A 1 92 ? -16.738 -0.210 6.961 1.00 97.00 92 THR A N 1
ATOM 671 C CA . THR A 1 92 ? -17.284 -1.569 6.927 1.00 97.00 92 THR A CA 1
ATOM 672 C C . THR A 1 92 ? -16.380 -2.449 6.077 1.00 97.00 92 THR A C 1
ATOM 674 O O . THR A 1 92 ? -16.070 -2.100 4.939 1.00 97.00 92 THR A O 1
ATOM 677 N N . ILE A 1 93 ? -15.971 -3.584 6.635 1.00 96.81 93 ILE A N 1
ATOM 678 C CA . ILE A 1 93 ? -15.214 -4.632 5.956 1.00 96.81 93 ILE A CA 1
ATOM 679 C C . ILE A 1 93 ? -16.144 -5.833 5.808 1.00 96.81 93 ILE A C 1
ATOM 681 O O . ILE A 1 93 ? -16.620 -6.367 6.813 1.00 96.81 93 ILE A O 1
ATOM 685 N N . SER A 1 94 ? -16.396 -6.254 4.573 1.00 96.12 94 SER A N 1
ATOM 686 C CA . SER A 1 94 ? -17.224 -7.431 4.294 1.00 96.12 94 SER A CA 1
ATOM 687 C C . SER A 1 94 ? -16.363 -8.528 3.691 1.00 96.12 94 SER A C 1
ATOM 689 O O . SER A 1 94 ? -15.603 -8.284 2.750 1.00 96.12 94 SER A O 1
ATOM 691 N N . ILE A 1 95 ? -16.476 -9.724 4.257 1.00 95.69 95 ILE A N 1
ATOM 692 C CA . ILE A 1 95 ? -15.761 -10.929 3.853 1.00 95.69 95 ILE A CA 1
ATOM 693 C C . ILE A 1 95 ? -16.814 -11.882 3.312 1.00 95.69 95 ILE A C 1
ATOM 695 O O . ILE A 1 95 ? -17.605 -12.453 4.063 1.00 95.69 95 ILE A O 1
ATOM 699 N N . SER A 1 96 ? -16.837 -12.010 1.995 1.00 94.69 96 SER A N 1
ATOM 700 C CA . SER A 1 96 ? -17.783 -12.878 1.299 1.00 94.69 96 SER A CA 1
ATOM 701 C C . SER A 1 96 ? -17.478 -14.363 1.529 1.00 94.69 96 SER A C 1
ATOM 703 O O . SER A 1 96 ? -16.394 -14.730 1.990 1.00 94.69 96 SER A O 1
ATOM 705 N N . ALA A 1 97 ? -18.427 -15.240 1.192 1.00 92.50 97 ALA A N 1
ATOM 706 C CA . ALA A 1 97 ? -18.278 -16.688 1.374 1.00 92.50 97 ALA A CA 1
ATOM 707 C C . ALA A 1 97 ? -17.087 -17.293 0.600 1.00 92.50 97 ALA A C 1
ATOM 709 O O . ALA A 1 97 ? -16.487 -18.264 1.056 1.00 92.50 97 ALA A O 1
ATOM 710 N N . ASP A 1 98 ? -16.700 -16.698 -0.534 1.00 92.06 98 ASP A N 1
ATOM 711 C CA . ASP A 1 98 ? -15.511 -17.083 -1.313 1.00 92.06 98 ASP A CA 1
ATOM 712 C C . ASP A 1 98 ? -14.222 -16.376 -0.847 1.00 92.06 98 ASP A C 1
ATOM 714 O O . ASP A 1 98 ? -13.195 -16.411 -1.526 1.00 92.06 98 ASP A O 1
ATOM 718 N N . LYS A 1 99 ? -14.263 -15.765 0.345 1.00 89.81 99 LYS A N 1
ATOM 719 C CA . LYS A 1 99 ? -13.156 -15.064 1.007 1.00 89.81 99 LYS A CA 1
ATOM 720 C C . LYS A 1 99 ? -12.671 -13.812 0.270 1.00 89.81 99 LYS A C 1
ATOM 722 O O . LYS A 1 99 ? -11.600 -13.298 0.593 1.00 89.81 99 LYS A O 1
ATOM 727 N N . ARG A 1 100 ? -13.448 -13.258 -0.672 1.00 92.12 100 ARG A N 1
ATOM 728 C CA . ARG A 1 100 ? -13.174 -11.908 -1.190 1.00 92.12 100 ARG A CA 1
ATOM 729 C C . ARG A 1 100 ? -13.518 -10.859 -0.142 1.00 92.12 100 ARG A C 1
ATOM 731 O O . ARG A 1 100 ? -14.560 -10.937 0.514 1.00 92.12 100 ARG A O 1
ATOM 738 N N . VAL A 1 101 ? -12.646 -9.862 -0.033 1.00 93.00 101 VAL A N 1
ATOM 739 C CA . VAL A 1 101 ? -12.751 -8.759 0.925 1.00 93.00 101 VAL A CA 1
ATOM 740 C C . VAL A 1 101 ? -13.170 -7.491 0.195 1.00 93.00 101 VAL A C 1
ATOM 742 O O . VAL A 1 101 ? -12.610 -7.162 -0.848 1.00 93.00 101 VAL A O 1
ATOM 745 N N . SER A 1 102 ? -14.126 -6.761 0.763 1.00 93.44 102 SER A N 1
ATOM 746 C CA . SER A 1 102 ? -14.526 -5.436 0.288 1.00 93.44 102 SER A CA 1
ATOM 747 C C . SER A 1 102 ? -14.520 -4.416 1.421 1.00 93.44 102 SER A C 1
ATOM 749 O O . SER A 1 102 ? -14.787 -4.742 2.580 1.00 93.44 102 SER A O 1
ATOM 751 N N . PHE A 1 103 ? -14.218 -3.169 1.064 1.00 94.38 103 PHE A N 1
ATOM 752 C CA . PHE A 1 103 ? -14.148 -2.037 1.980 1.00 94.38 103 PHE A CA 1
ATOM 753 C C . PHE A 1 103 ? -15.178 -0.991 1.575 1.00 94.38 103 PHE A C 1
ATOM 755 O O . PHE A 1 103 ? -15.189 -0.526 0.436 1.00 94.38 103 PHE A O 1
ATOM 762 N N . VAL A 1 104 ? -16.021 -0.586 2.521 1.00 94.12 104 VAL A N 1
ATOM 763 C CA . VAL A 1 104 ? -17.007 0.479 2.325 1.00 94.12 104 VAL A CA 1
ATOM 764 C C . VAL A 1 104 ? -16.843 1.498 3.441 1.00 94.12 104 VAL A C 1
ATOM 766 O O . VAL A 1 104 ? -17.160 1.218 4.598 1.00 94.12 104 VAL A O 1
ATOM 769 N N . SER A 1 105 ? -16.350 2.687 3.099 1.00 92.69 105 SER A N 1
ATOM 770 C CA . SER A 1 105 ? -16.388 3.832 4.009 1.00 92.69 105 SER A CA 1
ATOM 771 C C . SER A 1 105 ? -17.705 4.582 3.852 1.00 92.69 105 SER A C 1
ATOM 773 O O . SER A 1 105 ? -18.227 4.710 2.745 1.00 92.69 105 SER A O 1
ATOM 775 N N . LYS A 1 106 ? -18.228 5.122 4.957 1.00 89.94 106 LYS A N 1
ATOM 776 C CA . LYS A 1 106 ? -19.384 6.031 4.915 1.00 89.94 106 LYS A CA 1
ATOM 777 C C . LYS A 1 106 ? -19.072 7.330 4.151 1.00 89.94 106 LYS A C 1
ATOM 779 O O . LYS A 1 106 ? -19.991 7.939 3.610 1.00 89.94 106 LYS A O 1
ATOM 784 N N . TYR A 1 107 ? -17.802 7.743 4.121 1.00 92.88 107 TYR A N 1
ATOM 785 C CA . TYR A 1 107 ? -17.324 8.968 3.469 1.00 92.88 107 TYR A CA 1
ATOM 786 C C . TYR A 1 107 ? -16.137 8.628 2.548 1.00 92.88 107 TYR A C 1
ATOM 788 O O . TYR A 1 107 ? -14.980 8.847 2.923 1.00 92.88 107 TYR A O 1
ATOM 796 N N . PRO A 1 108 ? -16.390 8.007 1.380 1.00 93.12 108 PRO A N 1
ATOM 797 C CA . PRO A 1 108 ? -15.339 7.496 0.498 1.00 93.12 108 PRO A CA 1
ATOM 798 C C . PRO A 1 108 ? -14.362 8.581 0.027 1.00 93.12 108 PRO A C 1
ATOM 800 O O . PRO A 1 108 ? -13.174 8.310 -0.106 1.00 93.12 108 PRO A O 1
ATOM 803 N N . GLU A 1 109 ? -14.823 9.819 -0.145 1.00 93.25 109 GLU A N 1
ATOM 804 C CA . GLU A 1 109 ? -14.008 10.962 -0.564 1.00 93.25 109 GLU A CA 1
ATOM 805 C C . GLU A 1 109 ? -12.957 11.385 0.476 1.00 93.25 109 GLU A C 1
ATOM 807 O O . GLU A 1 109 ? -11.948 11.998 0.131 1.00 93.25 109 GLU A O 1
ATOM 812 N N . LEU A 1 110 ? -13.177 11.038 1.749 1.00 94.56 110 LEU A N 1
ATOM 813 C CA . LEU A 1 110 ? -12.262 11.328 2.858 1.00 94.56 110 LEU A CA 1
ATOM 814 C C . LEU A 1 110 ? -11.458 10.099 3.296 1.00 94.56 110 LEU A C 1
ATOM 816 O O . LEU A 1 110 ? -10.498 10.235 4.052 1.00 94.56 110 LEU A O 1
ATOM 820 N N . SER A 1 111 ? -11.849 8.902 2.853 1.00 96.56 111 SER A N 1
ATOM 821 C CA . SER A 1 111 ? -11.271 7.657 3.341 1.00 96.56 111 SER A CA 1
ATOM 822 C C . SER A 1 111 ? -9.974 7.300 2.625 1.00 96.56 111 SER A C 1
ATOM 824 O O . SER A 1 111 ? -9.931 7.109 1.407 1.00 96.56 111 SER A O 1
ATOM 826 N N . LEU A 1 112 ? -8.922 7.095 3.413 1.00 97.62 112 LEU A N 1
ATOM 827 C CA . LEU A 1 112 ? -7.670 6.513 2.951 1.00 97.62 112 LEU A CA 1
ATOM 828 C C . LEU A 1 112 ? -7.849 5.052 2.539 1.00 97.62 112 LEU A C 1
ATOM 830 O O . LEU A 1 112 ? -7.143 4.601 1.646 1.00 97.62 112 LEU A O 1
ATOM 834 N N . ASN A 1 113 ? -8.808 4.317 3.109 1.00 97.38 113 ASN A N 1
ATOM 835 C CA . ASN A 1 113 ? -9.111 2.961 2.637 1.00 97.38 113 ASN A CA 1
ATOM 836 C C . ASN A 1 113 ? -9.655 2.978 1.207 1.00 97.38 113 ASN A C 1
ATOM 838 O O . ASN A 1 113 ? -9.163 2.237 0.363 1.00 97.38 113 ASN A O 1
ATOM 842 N N . HIS A 1 114 ? -10.609 3.865 0.905 1.00 96.38 114 HIS A N 1
ATOM 843 C CA . HIS A 1 114 ? -11.125 4.009 -0.460 1.00 96.38 114 HIS A CA 1
ATOM 844 C C . HIS A 1 114 ? -10.020 4.433 -1.438 1.00 96.38 114 HIS A C 1
ATOM 846 O O . HIS A 1 114 ? -9.851 3.827 -2.496 1.00 96.38 114 HIS A O 1
ATOM 852 N N . ARG A 1 115 ? -9.205 5.417 -1.045 1.00 96.69 115 ARG A N 1
ATOM 853 C CA . ARG A 1 115 ? -8.047 5.859 -1.831 1.00 96.69 115 ARG A CA 1
ATOM 854 C C . ARG A 1 115 ? -7.025 4.738 -2.055 1.00 96.69 115 ARG A C 1
ATOM 856 O O . ARG A 1 115 ? -6.487 4.605 -3.151 1.00 96.69 115 ARG A O 1
ATOM 863 N N . HIS A 1 116 ? -6.771 3.916 -1.039 1.00 96.88 116 HIS A N 1
ATOM 864 C CA . HIS A 1 116 ? -5.866 2.776 -1.133 1.00 96.88 116 HIS A CA 1
ATOM 865 C C . HIS A 1 116 ? -6.407 1.690 -2.074 1.00 96.88 116 HIS A C 1
ATOM 867 O O . HIS A 1 116 ? -5.631 1.134 -2.850 1.00 96.88 116 HIS A O 1
ATOM 873 N N . GLU A 1 117 ? -7.719 1.423 -2.076 1.00 95.62 117 GLU A N 1
ATOM 874 C CA . GLU A 1 117 ? -8.332 0.526 -3.067 1.00 95.62 117 GLU A CA 1
ATOM 875 C C . GLU A 1 117 ? -8.151 1.050 -4.496 1.00 95.62 117 GLU A C 1
ATOM 877 O O . GLU A 1 117 ? -7.737 0.284 -5.363 1.00 95.62 117 GLU A O 1
ATOM 882 N N . ILE A 1 118 ? -8.351 2.353 -4.736 1.00 95.38 118 ILE A N 1
ATOM 883 C CA . ILE A 1 118 ? -8.094 2.975 -6.049 1.00 95.38 118 ILE A CA 1
ATOM 884 C C . ILE A 1 118 ? -6.627 2.791 -6.460 1.00 95.38 118 ILE A C 1
ATOM 886 O O . ILE A 1 118 ? -6.342 2.380 -7.584 1.00 95.38 118 ILE A O 1
ATOM 890 N N . PHE A 1 119 ? -5.688 3.041 -5.544 1.00 95.62 119 PHE A N 1
ATOM 891 C CA . PHE A 1 119 ? -4.258 2.851 -5.795 1.00 95.62 119 PHE A CA 1
ATOM 892 C C . PHE A 1 119 ? -3.905 1.394 -6.140 1.00 95.62 119 PHE A C 1
ATOM 894 O O . PHE A 1 119 ? -3.137 1.144 -7.073 1.00 95.62 119 PHE A O 1
ATOM 901 N N . LYS A 1 120 ? -4.460 0.415 -5.413 1.00 95.25 120 LYS A N 1
ATOM 902 C CA . LYS A 1 120 ? -4.258 -1.014 -5.706 1.00 95.25 120 LYS A CA 1
ATOM 903 C C . LYS A 1 120 ? -4.869 -1.409 -7.047 1.00 95.25 120 LYS A C 1
ATOM 905 O O . LYS A 1 120 ? -4.222 -2.132 -7.803 1.00 95.25 120 LYS A O 1
ATOM 910 N N . GLN A 1 121 ? -6.075 -0.926 -7.345 1.00 95.88 121 GLN A N 1
ATOM 911 C CA . GLN A 1 121 ? -6.758 -1.219 -8.600 1.00 95.88 121 GLN A CA 1
ATOM 912 C C . GLN A 1 121 ? -5.971 -0.666 -9.790 1.00 95.88 121 GLN A C 1
ATOM 914 O O . GLN A 1 121 ? -5.677 -1.418 -10.711 1.00 95.88 121 GLN A O 1
ATOM 919 N N . ALA A 1 122 ? -5.514 0.587 -9.725 1.00 95.94 122 ALA A N 1
ATOM 920 C CA . ALA A 1 122 ? -4.698 1.187 -10.781 1.00 95.94 122 ALA A CA 1
ATOM 921 C C . ALA A 1 122 ? -3.402 0.395 -11.048 1.00 95.94 122 ALA A C 1
ATOM 923 O O . ALA A 1 122 ? -3.005 0.212 -12.198 1.00 95.94 122 ALA A O 1
ATOM 924 N N . GLN A 1 123 ? -2.757 -0.134 -10.000 1.00 94.50 123 GLN A N 1
ATOM 925 C CA . GLN A 1 123 ? -1.596 -1.015 -10.167 1.00 94.50 123 GLN A CA 1
ATOM 926 C C . GLN A 1 123 ? -1.951 -2.362 -10.798 1.00 94.50 123 GLN A C 1
ATOM 928 O O . GLN A 1 123 ? -1.178 -2.871 -11.610 1.00 94.50 123 GLN A O 1
ATOM 933 N N . ALA A 1 124 ? -3.072 -2.963 -10.396 1.00 95.75 124 ALA A N 1
ATOM 934 C CA . ALA A 1 124 ? -3.534 -4.226 -10.958 1.00 95.75 124 ALA A CA 1
ATOM 935 C C . ALA A 1 124 ? -3.889 -4.065 -12.441 1.00 95.75 124 ALA A C 1
ATOM 937 O O . ALA A 1 124 ? -3.451 -4.874 -13.254 1.00 95.75 124 ALA A O 1
ATOM 938 N N . ASP A 1 125 ? -4.594 -2.991 -12.796 1.00 96.44 125 ASP A N 1
ATOM 939 C CA . ASP A 1 125 ? -4.966 -2.674 -14.174 1.00 96.44 125 ASP A CA 1
ATOM 940 C C . ASP A 1 125 ? -3.726 -2.445 -15.038 1.00 96.44 125 ASP A C 1
ATOM 942 O O . ASP A 1 125 ? -3.590 -3.068 -16.090 1.00 96.44 125 ASP A O 1
ATOM 946 N N . HIS A 1 126 ? -2.778 -1.629 -14.563 1.00 95.06 126 HIS A N 1
ATOM 947 C CA . HIS A 1 126 ? -1.516 -1.400 -15.270 1.00 95.06 126 HIS A CA 1
ATOM 948 C C . HIS A 1 126 ? -0.724 -2.695 -15.467 1.00 95.06 126 HIS A C 1
ATOM 950 O O . HIS A 1 126 ? -0.211 -2.946 -16.559 1.00 95.06 126 HIS A O 1
ATOM 956 N N . ARG A 1 127 ? -0.644 -3.550 -14.437 1.00 94.62 127 ARG A N 1
ATOM 957 C CA . ARG A 1 127 ? 0.023 -4.855 -14.538 1.00 94.62 127 ARG A CA 1
ATOM 958 C C . ARG A 1 127 ? -0.650 -5.730 -15.594 1.00 94.62 127 ARG A C 1
ATOM 960 O O . ARG A 1 127 ? 0.035 -6.184 -16.499 1.00 94.62 127 ARG A O 1
ATOM 967 N N . ASN A 1 128 ? -1.966 -5.913 -15.510 1.00 97.00 128 ASN A N 1
ATOM 968 C CA . ASN A 1 128 ? -2.706 -6.784 -16.423 1.00 97.00 128 ASN A CA 1
ATOM 969 C C . ASN A 1 128 ? -2.602 -6.288 -17.881 1.00 97.00 128 ASN A C 1
ATOM 971 O O . ASN A 1 128 ? -2.408 -7.083 -18.797 1.00 97.00 128 ASN A O 1
ATOM 975 N N . GLN A 1 129 ? -2.686 -4.970 -18.105 1.00 96.06 129 GLN A N 1
ATOM 976 C CA . GLN A 1 129 ? -2.495 -4.369 -19.432 1.00 96.06 129 GLN A CA 1
ATOM 977 C C . GLN A 1 129 ? -1.066 -4.571 -19.951 1.00 96.06 129 GLN A C 1
ATOM 979 O O . GLN A 1 129 ? -0.867 -4.864 -21.131 1.00 96.06 129 GLN A O 1
ATOM 984 N N . SER A 1 130 ? -0.071 -4.429 -19.073 1.00 96.38 130 SER A N 1
ATOM 985 C CA . SER A 1 130 ? 1.339 -4.611 -19.424 1.00 96.38 130 SER A CA 1
ATOM 986 C C . SER A 1 130 ? 1.669 -6.071 -19.737 1.00 96.38 130 SER A C 1
ATOM 988 O O . SER A 1 130 ? 2.376 -6.324 -20.706 1.00 96.38 130 SER A O 1
ATOM 990 N N . GLU A 1 131 ? 1.128 -7.021 -18.970 1.00 96.75 131 GLU A N 1
ATOM 991 C CA . GLU A 1 131 ? 1.256 -8.464 -19.213 1.00 96.75 131 GLU A CA 1
ATOM 992 C C . GLU A 1 131 ? 0.654 -8.839 -20.570 1.00 96.75 131 GLU A C 1
ATOM 994 O O . GLU A 1 131 ? 1.360 -9.367 -21.423 1.00 96.75 131 GLU A O 1
ATOM 999 N N . ALA A 1 132 ? -0.595 -8.442 -20.836 1.00 97.12 132 ALA A N 1
ATOM 1000 C CA . ALA A 1 132 ? -1.245 -8.714 -22.120 1.00 97.12 132 ALA A CA 1
ATOM 1001 C C . ALA A 1 132 ? -0.465 -8.131 -23.314 1.00 97.12 132 ALA A C 1
ATOM 1003 O O . ALA A 1 132 ? -0.373 -8.746 -24.381 1.00 97.12 132 ALA A O 1
ATOM 1004 N N . ARG A 1 133 ? 0.121 -6.939 -23.146 1.00 96.38 133 ARG A N 1
ATOM 1005 C CA . ARG A 1 133 ? 0.940 -6.310 -24.185 1.00 96.38 133 ARG A CA 1
ATOM 1006 C C . ARG A 1 133 ? 2.277 -7.026 -24.381 1.00 96.38 133 ARG A C 1
ATOM 1008 O O . ARG A 1 133 ? 2.694 -7.190 -25.526 1.00 96.38 133 ARG A O 1
ATOM 1015 N N . LEU A 1 134 ? 2.935 -7.446 -23.302 1.00 97.12 134 LEU A N 1
ATOM 1016 C CA . LEU A 1 134 ? 4.181 -8.207 -23.377 1.00 97.12 134 LEU A CA 1
ATOM 1017 C C . LEU A 1 134 ? 3.956 -9.552 -24.075 1.00 97.12 134 LEU A C 1
ATOM 1019 O O . LEU A 1 134 ? 4.689 -9.871 -25.012 1.00 97.12 134 LEU A O 1
ATOM 1023 N N . ASP A 1 135 ? 2.900 -10.273 -23.697 1.00 97.00 135 ASP A N 1
ATOM 1024 C CA . ASP A 1 135 ? 2.506 -11.537 -24.325 1.00 97.00 135 ASP A CA 1
ATOM 1025 C C . ASP A 1 135 ? 2.265 -11.349 -25.827 1.00 97.00 135 ASP A C 1
ATOM 1027 O O . ASP A 1 135 ? 2.724 -12.142 -26.649 1.00 97.00 135 ASP A O 1
ATOM 1031 N N . SER A 1 136 ? 1.599 -10.258 -26.220 1.00 96.56 136 SER A N 1
ATOM 1032 C CA . SER A 1 136 ? 1.386 -9.938 -27.634 1.00 96.56 136 SER A CA 1
ATOM 1033 C C . SER A 1 136 ? 2.695 -9.708 -28.397 1.00 96.56 136 SER A C 1
ATOM 1035 O O . SER A 1 136 ? 2.798 -10.140 -29.544 1.00 96.56 136 SER A O 1
ATOM 1037 N N . ILE A 1 137 ? 3.681 -9.028 -27.801 1.00 96.81 137 ILE A N 1
ATOM 1038 C CA . ILE A 1 137 ? 4.988 -8.781 -28.437 1.00 96.81 137 ILE A CA 1
ATOM 1039 C C . ILE A 1 137 ? 5.762 -10.096 -28.582 1.00 96.81 137 ILE A C 1
ATOM 1041 O O . ILE A 1 137 ? 6.345 -10.367 -29.633 1.00 96.81 137 ILE A O 1
ATOM 1045 N N . GLN A 1 138 ? 5.740 -10.937 -27.547 1.00 95.44 138 GLN A N 1
ATOM 1046 C CA . GLN A 1 138 ? 6.422 -12.231 -27.550 1.00 95.44 138 GLN A CA 1
ATOM 1047 C C . GLN A 1 138 ? 5.803 -13.195 -28.569 1.00 95.44 138 GLN A C 1
ATOM 1049 O O . GLN A 1 138 ? 6.529 -13.802 -29.356 1.00 95.44 138 GLN A O 1
ATOM 1054 N N . ASN A 1 139 ? 4.472 -13.260 -28.639 1.00 96.38 139 ASN A N 1
ATOM 1055 C CA . ASN A 1 139 ? 3.757 -14.081 -29.619 1.00 96.38 139 ASN A CA 1
ATOM 1056 C C . ASN A 1 139 ? 3.979 -13.615 -31.068 1.00 96.38 139 ASN A C 1
ATOM 1058 O O . ASN A 1 139 ? 3.897 -14.423 -31.990 1.00 96.38 139 ASN A O 1
ATOM 1062 N N . ALA A 1 140 ? 4.300 -12.335 -31.278 1.00 94.00 140 ALA A N 1
ATOM 1063 C CA . ALA A 1 140 ? 4.668 -11.785 -32.583 1.00 94.00 140 ALA A CA 1
ATOM 1064 C C . ALA A 1 140 ? 6.144 -12.030 -32.970 1.00 94.00 140 ALA A C 1
ATOM 1066 O O . ALA A 1 140 ? 6.599 -11.512 -33.987 1.00 94.00 140 ALA A O 1
ATOM 1067 N N . GLY A 1 141 ? 6.894 -12.810 -32.183 1.00 92.94 141 GLY A N 1
ATOM 1068 C CA . GLY A 1 141 ? 8.286 -13.170 -32.466 1.00 92.94 141 GLY A CA 1
ATOM 1069 C C . GLY A 1 141 ? 9.330 -12.440 -31.618 1.00 92.94 141 GLY A C 1
ATOM 1070 O O . GLY A 1 141 ? 10.518 -12.685 -31.809 1.00 92.94 141 GLY A O 1
ATOM 1071 N N . GLY A 1 142 ? 8.922 -11.588 -30.668 1.00 89.88 142 GLY A N 1
ATOM 1072 C CA . GLY A 1 142 ? 9.831 -11.014 -29.669 1.00 89.88 142 GLY A CA 1
ATOM 1073 C C . GLY A 1 142 ? 10.869 -10.045 -30.239 1.00 89.88 142 GLY A C 1
ATOM 1074 O O . GLY A 1 142 ? 12.034 -10.091 -29.846 1.00 89.88 142 GLY A O 1
ATOM 1075 N N . ASP A 1 143 ? 10.457 -9.177 -31.166 1.00 93.94 143 ASP A N 1
ATOM 1076 C CA . ASP A 1 143 ? 11.329 -8.151 -31.740 1.00 93.94 143 ASP A CA 1
ATOM 1077 C C . ASP A 1 143 ? 11.995 -7.280 -30.653 1.00 93.94 143 ASP A C 1
ATOM 1079 O O . ASP A 1 143 ? 11.345 -6.790 -29.725 1.00 93.94 143 ASP A O 1
ATOM 1083 N N . SER A 1 144 ? 13.312 -7.087 -30.771 1.00 94.44 144 SER A N 1
ATOM 1084 C CA . SER A 1 144 ? 14.114 -6.416 -29.740 1.00 94.44 144 SER A CA 1
ATOM 1085 C C . SER A 1 144 ? 13.781 -4.929 -29.610 1.00 94.44 144 SER A C 1
ATOM 1087 O O . SER A 1 144 ? 13.820 -4.397 -28.501 1.00 94.44 144 SER A O 1
ATOM 1089 N N . GLU A 1 145 ? 13.422 -4.250 -30.703 1.00 95.75 145 GLU A N 1
ATOM 1090 C CA . GLU A 1 145 ? 13.015 -2.842 -30.655 1.00 95.75 145 GLU A CA 1
ATOM 1091 C C . GLU A 1 145 ? 11.661 -2.695 -29.950 1.00 95.75 145 GLU A C 1
ATOM 1093 O O . GLU A 1 145 ? 11.515 -1.869 -29.043 1.00 95.75 145 GLU A O 1
ATOM 1098 N N . ALA A 1 146 ? 10.695 -3.552 -30.289 1.00 95.38 146 ALA A N 1
ATOM 1099 C CA . ALA A 1 146 ? 9.387 -3.591 -29.641 1.00 95.38 146 ALA A CA 1
ATOM 1100 C C . ALA A 1 146 ? 9.484 -3.906 -28.138 1.00 95.38 146 ALA A C 1
ATOM 1102 O O . ALA A 1 146 ? 8.821 -3.247 -27.330 1.00 95.38 146 ALA A O 1
ATOM 1103 N N . LEU A 1 147 ? 10.329 -4.869 -27.752 1.00 96.94 147 LEU A N 1
ATOM 1104 C CA . LEU A 1 147 ? 10.581 -5.209 -26.348 1.00 96.94 147 LEU A CA 1
ATOM 1105 C C . LEU A 1 147 ? 11.236 -4.046 -25.594 1.00 96.94 147 LEU A C 1
ATOM 1107 O O . LEU A 1 147 ? 10.760 -3.672 -24.522 1.00 96.94 147 LEU A O 1
ATOM 1111 N N . ASN A 1 148 ? 12.277 -3.429 -26.160 1.00 96.75 148 ASN A N 1
ATOM 1112 C CA . ASN A 1 148 ? 12.942 -2.281 -25.538 1.00 96.75 148 ASN A CA 1
ATOM 1113 C C . ASN A 1 148 ? 11.970 -1.114 -25.337 1.00 96.75 148 ASN A C 1
ATOM 1115 O O . ASN A 1 148 ? 11.884 -0.554 -24.244 1.00 96.75 148 ASN A O 1
ATOM 1119 N N . LYS A 1 149 ? 11.171 -0.796 -26.362 1.00 96.62 149 LYS A N 1
ATOM 1120 C CA . LYS A 1 149 ? 10.140 0.243 -26.278 1.00 96.62 149 LYS A CA 1
ATOM 1121 C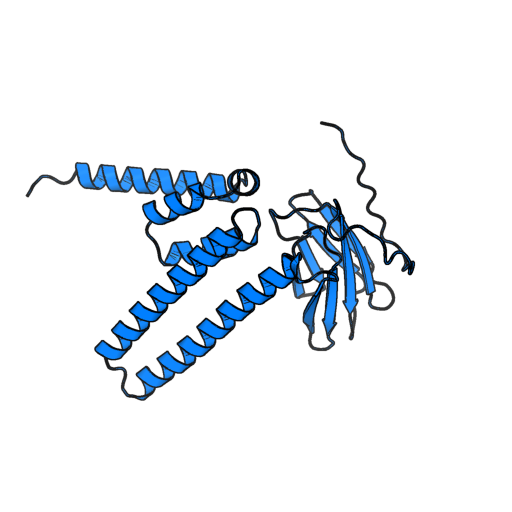 C . LYS A 1 149 ? 9.103 -0.065 -25.198 1.00 96.62 149 LYS A C 1
ATOM 1123 O O . LYS A 1 149 ? 8.740 0.824 -24.430 1.00 96.62 149 LYS A O 1
ATOM 1128 N N . PHE A 1 150 ? 8.645 -1.314 -25.108 1.00 97.62 150 PHE A N 1
ATOM 1129 C CA . PHE A 1 150 ? 7.725 -1.741 -24.055 1.00 97.62 150 PHE A CA 1
ATOM 1130 C C . PHE A 1 150 ? 8.311 -1.512 -22.656 1.00 97.62 150 PHE A C 1
ATOM 1132 O O . PHE A 1 150 ? 7.637 -0.925 -21.808 1.00 97.62 150 PHE A O 1
ATOM 1139 N N . TYR A 1 151 ? 9.556 -1.933 -22.411 1.00 96.19 151 TYR A N 1
ATOM 1140 C CA . TYR A 1 151 ? 10.176 -1.790 -21.093 1.00 96.19 151 TYR A CA 1
ATOM 1141 C C . TYR A 1 151 ? 10.405 -0.326 -20.703 1.00 96.19 151 TYR A C 1
ATOM 1143 O O . TYR A 1 151 ? 10.164 0.032 -19.547 1.00 96.19 151 TYR A O 1
ATOM 1151 N N . GLU A 1 152 ? 10.798 0.534 -21.646 1.00 96.50 152 GLU A N 1
ATOM 1152 C CA . GLU A 1 152 ? 10.951 1.974 -21.398 1.00 96.50 152 GLU A CA 1
ATOM 1153 C C . GLU A 1 152 ? 9.615 2.653 -21.063 1.00 96.50 152 GLU A C 1
ATOM 1155 O O . GLU A 1 152 ? 9.519 3.418 -20.096 1.00 96.50 152 GLU A O 1
ATOM 1160 N N . GLU A 1 153 ? 8.549 2.334 -21.801 1.00 96.12 153 GLU A N 1
ATOM 1161 C CA . GLU A 1 153 ? 7.208 2.858 -21.522 1.00 96.12 153 GLU A CA 1
ATOM 1162 C C . GLU A 1 153 ? 6.671 2.345 -20.179 1.00 96.12 153 GLU A C 1
ATOM 1164 O O . GLU A 1 153 ? 6.162 3.131 -19.374 1.00 96.12 153 GLU A O 1
ATOM 1169 N N . TYR A 1 154 ? 6.851 1.052 -19.887 1.00 96.12 154 TYR A N 1
ATOM 1170 C CA . TYR A 1 154 ? 6.474 0.455 -18.606 1.00 96.12 154 TYR A CA 1
ATOM 1171 C C . TYR A 1 154 ? 7.198 1.133 -17.439 1.00 96.12 154 TYR A C 1
ATOM 1173 O O . TYR A 1 154 ? 6.568 1.499 -16.439 1.00 96.12 154 TYR A O 1
ATOM 1181 N N . ARG A 1 155 ? 8.517 1.334 -17.566 1.00 95.69 155 ARG A N 1
ATOM 1182 C CA . ARG A 1 155 ? 9.340 2.016 -16.562 1.00 95.69 155 ARG A CA 1
ATOM 1183 C C . ARG A 1 155 ? 8.880 3.456 -16.355 1.00 95.69 155 ARG A C 1
ATOM 1185 O O . ARG A 1 155 ? 8.709 3.879 -15.210 1.00 95.69 155 A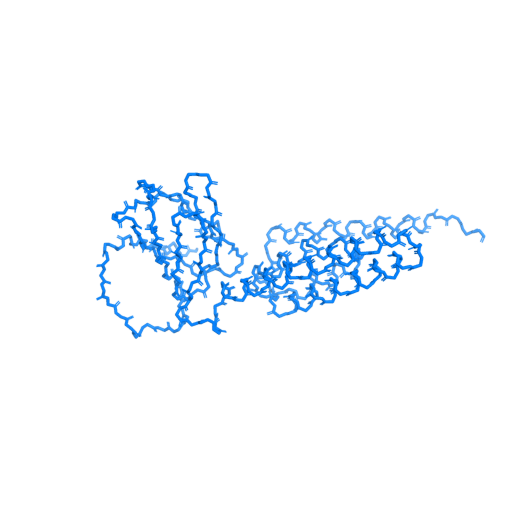RG A O 1
ATOM 1192 N N . THR A 1 156 ? 8.662 4.194 -17.440 1.00 96.12 156 THR A N 1
ATOM 1193 C CA . THR A 1 156 ? 8.275 5.612 -17.406 1.00 96.12 156 THR A CA 1
ATOM 1194 C C . THR A 1 156 ? 6.909 5.806 -16.758 1.00 96.12 156 THR A C 1
ATOM 1196 O O . THR A 1 156 ? 6.759 6.647 -15.863 1.00 96.12 156 THR A O 1
ATOM 1199 N N . PHE A 1 157 ? 5.928 4.989 -17.152 1.00 96.06 157 PHE A N 1
ATOM 1200 C CA . PHE A 1 157 ? 4.597 5.016 -16.558 1.00 96.06 157 PHE A CA 1
ATOM 1201 C C . PHE A 1 157 ? 4.655 4.665 -15.073 1.00 96.06 157 PHE A C 1
ATOM 1203 O O . PHE A 1 157 ? 4.174 5.434 -14.242 1.00 96.06 157 PHE A O 1
ATOM 1210 N N . THR A 1 158 ? 5.295 3.541 -14.727 1.00 96.25 158 THR A N 1
ATOM 1211 C CA . THR A 1 158 ? 5.349 3.056 -13.339 1.00 96.25 158 THR A CA 1
ATOM 1212 C C . THR A 1 158 ? 6.013 4.084 -12.428 1.00 96.25 158 THR A C 1
ATOM 1214 O O . THR A 1 158 ? 5.482 4.392 -11.363 1.00 96.25 158 THR A O 1
ATOM 1217 N N . LYS A 1 159 ? 7.130 4.681 -12.862 1.00 97.38 159 LYS A N 1
ATOM 1218 C CA . LYS A 1 159 ? 7.804 5.747 -12.112 1.00 97.38 159 LYS A CA 1
ATOM 1219 C C . LYS A 1 159 ? 6.886 6.953 -11.892 1.00 97.38 159 LYS A C 1
ATOM 1221 O O . LYS A 1 159 ? 6.761 7.412 -10.761 1.00 97.38 159 LYS A O 1
ATOM 1226 N N . SER A 1 160 ? 6.239 7.447 -12.947 1.00 97.19 160 SER A N 1
ATOM 1227 C CA . SER A 1 160 ? 5.363 8.629 -12.871 1.00 97.19 160 SER A CA 1
ATOM 1228 C C . SER A 1 160 ? 4.147 8.386 -11.977 1.00 97.19 160 SER A C 1
ATOM 1230 O O . SER A 1 160 ? 3.836 9.203 -11.115 1.00 97.19 160 SER A O 1
ATOM 1232 N N . PHE A 1 161 ? 3.502 7.228 -12.132 1.00 97.25 161 PHE A N 1
ATOM 1233 C CA . PHE A 1 161 ? 2.375 6.812 -11.303 1.00 97.25 161 PHE A CA 1
ATOM 1234 C C . PHE A 1 161 ? 2.746 6.770 -9.814 1.00 97.25 161 PHE A C 1
ATOM 1236 O O . PHE A 1 161 ? 2.025 7.321 -8.984 1.00 97.25 161 PHE A O 1
ATOM 1243 N N . LEU A 1 162 ? 3.885 6.156 -9.471 1.00 98.12 162 LEU A N 1
ATOM 1244 C CA . LEU A 1 162 ? 4.328 6.037 -8.081 1.00 98.12 162 LEU A CA 1
ATOM 1245 C C . LEU A 1 162 ? 4.723 7.390 -7.480 1.00 98.12 162 LEU A C 1
ATOM 1247 O O . LEU A 1 162 ? 4.382 7.652 -6.332 1.00 98.12 162 LEU A O 1
ATOM 1251 N N . LEU A 1 163 ? 5.387 8.266 -8.242 1.00 98.06 163 LEU A N 1
ATOM 1252 C CA . LEU A 1 163 ? 5.718 9.620 -7.783 1.00 98.06 163 LEU A CA 1
ATOM 1253 C C . LEU A 1 163 ? 4.461 10.443 -7.477 1.00 98.06 163 LEU A C 1
ATOM 1255 O O . LEU A 1 163 ? 4.394 11.067 -6.420 1.00 98.06 163 LEU A O 1
ATOM 1259 N N . ASN A 1 164 ? 3.449 10.386 -8.345 1.00 97.44 164 ASN A N 1
ATOM 1260 C CA . ASN A 1 164 ? 2.170 11.057 -8.102 1.00 97.44 164 ASN A CA 1
ATOM 1261 C C . ASN A 1 164 ? 1.466 10.477 -6.868 1.00 97.44 164 ASN A C 1
ATOM 1263 O O . ASN A 1 164 ? 1.010 11.222 -6.006 1.00 97.44 164 ASN A O 1
ATOM 1267 N N . ALA A 1 165 ? 1.453 9.147 -6.726 1.00 97.88 165 ALA A N 1
ATOM 1268 C CA . ALA A 1 165 ? 0.885 8.499 -5.549 1.00 97.88 165 ALA A CA 1
ATOM 1269 C C . ALA A 1 165 ? 1.591 8.924 -4.250 1.00 97.88 165 ALA A C 1
ATOM 1271 O O . ALA A 1 165 ? 0.922 9.081 -3.233 1.00 97.88 165 ALA A O 1
ATOM 1272 N N . ILE A 1 166 ? 2.912 9.129 -4.269 1.00 98.25 166 ILE A N 1
ATOM 1273 C CA . ILE A 1 166 ? 3.665 9.626 -3.109 1.00 98.25 166 ILE A CA 1
ATOM 1274 C C . ILE A 1 166 ? 3.315 11.081 -2.823 1.00 98.25 166 ILE A C 1
ATOM 1276 O O . ILE A 1 166 ? 3.017 11.399 -1.678 1.00 98.25 166 ILE A O 1
ATOM 1280 N N . HIS A 1 167 ? 3.309 11.939 -3.844 1.00 97.38 167 HIS A N 1
ATOM 1281 C CA . HIS A 1 167 ? 2.961 13.352 -3.704 1.00 97.38 167 HIS A CA 1
ATOM 1282 C C . HIS A 1 167 ? 1.576 13.533 -3.063 1.00 97.38 167 HIS A C 1
ATOM 1284 O O . HIS A 1 167 ? 1.437 14.242 -2.070 1.00 97.38 167 HIS A O 1
ATOM 1290 N N . ASP A 1 168 ? 0.570 12.815 -3.564 1.00 96.69 168 ASP A N 1
ATOM 1291 C CA . ASP A 1 168 ? -0.820 12.946 -3.109 1.00 96.69 168 ASP A CA 1
ATOM 1292 C C . ASP A 1 168 ? -1.084 12.286 -1.740 1.00 96.69 168 ASP A C 1
ATOM 1294 O O . ASP A 1 168 ? -2.183 12.395 -1.185 1.00 96.69 168 ASP A O 1
ATOM 1298 N N . ASN A 1 169 ? -0.101 11.553 -1.204 1.00 97.94 169 ASN A N 1
ATOM 1299 C CA . ASN A 1 169 ? -0.226 10.774 0.030 1.00 97.94 169 ASN A CA 1
ATOM 1300 C C . ASN A 1 169 ? 0.980 10.906 0.963 1.00 97.94 169 ASN A C 1
ATOM 1302 O O . ASN A 1 169 ? 1.217 10.014 1.780 1.00 97.94 169 ASN A O 1
ATOM 1306 N N . ASN A 1 170 ? 1.749 11.989 0.852 1.00 97.50 170 ASN A N 1
ATOM 1307 C CA . ASN A 1 170 ? 3.006 12.162 1.583 1.00 97.50 170 ASN A CA 1
ATOM 1308 C C . ASN A 1 170 ? 2.839 12.219 3.116 1.00 97.50 170 ASN A C 1
ATOM 1310 O O . ASN A 1 170 ? 3.830 12.165 3.841 1.00 97.50 170 ASN A O 1
ATOM 1314 N N . ASP A 1 171 ? 1.599 12.310 3.598 1.00 97.25 171 ASP A N 1
ATOM 1315 C CA . ASP A 1 171 ? 1.188 12.369 4.999 1.00 97.25 171 ASP A CA 1
ATOM 1316 C C . ASP A 1 171 ? 0.614 11.048 5.544 1.00 97.25 171 ASP A C 1
ATOM 1318 O O . ASP A 1 171 ? 0.156 10.985 6.689 1.00 97.25 171 ASP A O 1
ATOM 1322 N N . ASN A 1 172 ? 0.585 9.983 4.736 1.00 97.56 172 ASN A N 1
ATOM 1323 C CA . ASN A 1 172 ? -0.060 8.732 5.118 1.00 97.56 172 ASN A CA 1
ATOM 1324 C C . ASN A 1 172 ? 0.614 7.479 4.536 1.00 97.56 172 ASN A C 1
ATOM 1326 O O . ASN A 1 172 ? 1.420 7.527 3.616 1.00 97.56 172 ASN A O 1
ATOM 1330 N N . VAL A 1 173 ? 0.262 6.316 5.079 1.00 97.00 173 VAL A N 1
ATOM 1331 C CA . VAL A 1 173 ? 0.912 5.023 4.816 1.00 97.00 173 VAL A CA 1
ATOM 1332 C C . VAL A 1 173 ? 0.839 4.560 3.349 1.00 97.00 173 VAL A C 1
ATOM 1334 O O . VAL A 1 173 ? 1.612 3.690 2.945 1.00 97.00 173 VAL A O 1
ATOM 1337 N N . ILE A 1 174 ? -0.039 5.138 2.517 1.00 97.94 174 ILE A N 1
ATOM 1338 C CA . ILE A 1 174 ? -0.099 4.813 1.082 1.00 97.94 174 ILE A CA 1
ATOM 1339 C C . ILE A 1 174 ? 1.207 5.221 0.387 1.00 97.94 174 ILE A C 1
ATOM 1341 O O . ILE A 1 174 ? 1.704 4.454 -0.442 1.00 97.94 174 ILE A O 1
ATOM 1345 N N . CYS A 1 175 ? 1.821 6.357 0.755 1.00 97.81 175 CYS A N 1
ATOM 1346 C CA . CYS A 1 175 ? 3.098 6.748 0.151 1.00 97.81 175 CYS A CA 1
ATOM 1347 C C . CYS A 1 175 ? 4.211 5.737 0.445 1.00 97.81 175 CYS A C 1
ATOM 1349 O O . CYS A 1 175 ? 5.037 5.493 -0.427 1.00 97.81 175 CYS A O 1
ATOM 1351 N N . LEU A 1 176 ? 4.201 5.076 1.608 1.00 96.00 176 LEU A N 1
ATOM 1352 C CA . LEU A 1 176 ? 5.202 4.060 1.947 1.00 96.00 176 LEU A CA 1
ATOM 1353 C C . LEU A 1 176 ? 5.116 2.851 1.008 1.00 96.00 176 LEU A C 1
ATOM 1355 O O . LEU A 1 176 ? 6.138 2.385 0.512 1.00 96.00 176 LEU A O 1
ATOM 1359 N N . ARG A 1 177 ? 3.897 2.404 0.674 1.00 94.56 177 ARG A N 1
ATOM 1360 C CA . ARG A 1 177 ? 3.689 1.341 -0.329 1.00 94.56 177 ARG A CA 1
ATOM 1361 C C . ARG A 1 177 ? 4.200 1.749 -1.706 1.00 94.56 177 ARG A C 1
ATOM 1363 O O . ARG A 1 177 ? 4.729 0.915 -2.439 1.00 94.56 177 ARG A O 1
ATOM 1370 N N . ALA A 1 178 ? 4.021 3.016 -2.070 1.00 97.44 178 ALA A N 1
ATOM 1371 C CA . ALA A 1 178 ? 4.514 3.537 -3.335 1.00 97.44 178 ALA A CA 1
ATOM 1372 C C . ALA A 1 178 ? 6.050 3.678 -3.342 1.00 97.44 178 ALA A C 1
ATOM 1374 O O . ALA A 1 178 ? 6.673 3.336 -4.346 1.00 97.44 178 ALA A O 1
ATOM 1375 N N . ILE A 1 179 ? 6.662 4.092 -2.226 1.00 97.38 179 ILE A N 1
ATOM 1376 C CA . ILE A 1 179 ? 8.120 4.199 -2.041 1.00 97.38 179 ILE A CA 1
ATOM 1377 C C . ILE A 1 179 ? 8.803 2.841 -2.189 1.00 97.38 179 ILE A C 1
ATOM 1379 O O . ILE A 1 179 ? 9.763 2.739 -2.955 1.00 97.38 179 ILE A O 1
ATOM 1383 N N . ASP A 1 180 ? 8.287 1.802 -1.521 1.00 93.56 180 ASP A N 1
ATOM 1384 C CA . ASP A 1 180 ? 8.853 0.446 -1.580 1.00 93.56 180 ASP A CA 1
ATOM 1385 C C . ASP A 1 180 ? 8.994 -0.037 -3.029 1.00 93.56 180 ASP A C 1
ATOM 1387 O O . ASP A 1 180 ? 9.989 -0.656 -3.407 1.00 93.56 180 ASP A O 1
ATOM 1391 N N . ARG A 1 181 ? 8.007 0.291 -3.872 1.00 94.00 181 ARG A N 1
ATOM 1392 C CA . ARG A 1 181 ? 8.032 -0.057 -5.292 1.00 94.00 181 ARG A CA 1
ATOM 1393 C C . ARG A 1 181 ? 8.870 0.913 -6.122 1.00 94.00 181 ARG A C 1
ATOM 1395 O O . ARG A 1 181 ? 9.559 0.467 -7.036 1.00 94.00 181 ARG A O 1
ATOM 1402 N N . LEU A 1 182 ? 8.830 2.215 -5.825 1.00 97.12 182 LEU A N 1
ATOM 1403 C CA . LEU A 1 182 ? 9.570 3.245 -6.562 1.00 97.12 182 LEU A CA 1
ATOM 1404 C C . LEU A 1 182 ? 11.077 2.992 -6.507 1.00 97.12 182 LEU A C 1
ATOM 1406 O O . LEU A 1 182 ? 11.752 3.213 -7.511 1.00 97.12 182 LEU A O 1
ATOM 1410 N N . ALA A 1 183 ? 11.581 2.481 -5.379 1.00 93.94 183 ALA A N 1
ATOM 1411 C CA . ALA A 1 183 ? 12.991 2.155 -5.171 1.00 93.94 183 ALA A CA 1
ATOM 1412 C C . ALA A 1 183 ? 13.585 1.216 -6.243 1.00 93.94 183 ALA A C 1
ATOM 1414 O O . ALA A 1 183 ? 14.792 1.222 -6.453 1.00 93.94 183 ALA A O 1
ATOM 1415 N N . LEU A 1 184 ? 12.754 0.452 -6.965 1.00 93.12 184 LEU A N 1
ATOM 1416 C CA . LEU A 1 184 ? 13.184 -0.408 -8.078 1.00 93.12 184 LEU A CA 1
ATOM 1417 C C . LEU A 1 184 ? 13.416 0.352 -9.398 1.00 93.12 184 LEU A C 1
ATOM 1419 O O . LEU A 1 184 ? 13.973 -0.201 -10.343 1.00 93.12 184 LEU A O 1
ATOM 1423 N N . PHE A 1 185 ? 12.964 1.603 -9.494 1.00 94.56 185 PHE A N 1
ATOM 1424 C CA . PHE A 1 185 ? 12.920 2.372 -10.744 1.00 94.56 185 PHE A CA 1
ATOM 1425 C C . PHE A 1 185 ? 13.773 3.642 -10.721 1.00 94.56 185 PHE A C 1
ATOM 1427 O O . PHE A 1 185 ? 13.964 4.267 -11.775 1.00 94.56 185 PHE A O 1
ATOM 1434 N N . VAL A 1 186 ? 14.282 4.031 -9.552 1.00 96.00 186 VAL A N 1
ATOM 1435 C CA . VAL A 1 186 ? 15.010 5.285 -9.331 1.00 96.00 186 VAL A CA 1
ATOM 1436 C C . VAL A 1 186 ? 16.377 5.036 -8.705 1.00 96.00 186 VAL A C 1
ATOM 1438 O O . VAL A 1 186 ? 16.629 3.975 -8.145 1.00 96.00 186 VAL A O 1
ATOM 1441 N N . THR A 1 187 ? 17.269 6.015 -8.824 1.00 95.25 187 THR A N 1
ATOM 1442 C CA . THR A 1 187 ? 18.568 5.985 -8.141 1.00 95.25 187 THR A CA 1
ATOM 1443 C C . THR A 1 187 ? 18.427 6.346 -6.665 1.00 95.25 187 THR A C 1
ATOM 1445 O O . THR A 1 187 ? 17.432 6.944 -6.256 1.00 95.25 187 THR A O 1
ATOM 1448 N N . ASP A 1 188 ? 19.465 6.074 -5.880 1.00 95.12 188 ASP A N 1
ATOM 1449 C CA . ASP A 1 188 ? 19.517 6.428 -4.458 1.00 95.12 188 ASP A CA 1
ATOM 1450 C C . ASP A 1 188 ? 19.297 7.919 -4.212 1.00 95.12 188 ASP A C 1
ATOM 1452 O O . ASP A 1 188 ? 18.501 8.292 -3.360 1.00 95.12 188 ASP A O 1
ATOM 1456 N N . VAL A 1 189 ? 19.936 8.772 -5.017 1.00 95.44 189 VAL A N 1
ATOM 1457 C CA . VAL A 1 189 ? 19.793 10.236 -4.940 1.00 95.44 189 VAL A CA 1
ATOM 1458 C C . VAL A 1 189 ? 18.356 10.675 -5.236 1.00 95.44 189 VAL A C 1
ATOM 1460 O O . VAL A 1 189 ? 17.813 11.567 -4.582 1.00 95.44 189 VAL A O 1
ATOM 1463 N N . GLN A 1 190 ? 17.714 10.041 -6.223 1.00 96.31 190 GLN A N 1
ATOM 1464 C CA . GLN A 1 190 ? 16.311 10.308 -6.535 1.00 96.31 190 GLN A CA 1
ATOM 1465 C C . GLN A 1 190 ? 15.394 9.833 -5.405 1.00 96.31 190 GLN A C 1
ATOM 1467 O O . GLN A 1 190 ? 14.439 10.530 -5.070 1.00 96.31 190 GLN A O 1
ATOM 1472 N N . LEU A 1 191 ? 15.681 8.672 -4.812 1.00 97.06 191 LEU A N 1
ATOM 1473 C CA . LEU A 1 191 ? 14.908 8.146 -3.696 1.00 97.06 191 LEU A CA 1
ATOM 1474 C C . LEU A 1 191 ? 15.051 9.027 -2.449 1.00 97.06 191 LEU A C 1
ATOM 1476 O O . LEU A 1 191 ? 14.036 9.360 -1.848 1.00 97.06 191 LEU A O 1
ATOM 1480 N N . ASP A 1 192 ? 16.262 9.469 -2.104 1.00 96.38 192 ASP A N 1
ATOM 1481 C CA . ASP A 1 192 ? 16.496 10.405 -0.994 1.00 96.38 192 ASP A CA 1
ATOM 1482 C C . ASP A 1 192 ? 15.718 11.716 -1.185 1.00 96.38 192 ASP A C 1
ATOM 1484 O O . ASP A 1 192 ? 15.000 12.162 -0.287 1.00 96.38 192 ASP A O 1
ATOM 1488 N N . SER A 1 193 ? 15.752 12.275 -2.401 1.00 96.38 193 SER A N 1
ATOM 1489 C CA . SER A 1 193 ? 14.972 13.472 -2.743 1.00 96.38 193 SER A CA 1
ATOM 1490 C C . SER A 1 193 ? 13.477 13.275 -2.485 1.00 96.38 193 SER A C 1
ATOM 1492 O O . SER A 1 193 ? 12.822 14.172 -1.961 1.00 96.38 193 SER A O 1
ATOM 1494 N N . VAL A 1 194 ? 12.938 12.095 -2.807 1.00 97.50 194 VAL A N 1
ATOM 1495 C CA . VAL A 1 194 ? 11.535 11.748 -2.542 1.00 97.50 194 VAL A CA 1
ATOM 1496 C C . VAL A 1 194 ? 11.266 11.619 -1.042 1.00 97.50 194 VAL A C 1
ATOM 1498 O O . VAL A 1 194 ? 10.272 12.164 -0.564 1.00 97.50 194 VAL A O 1
ATOM 1501 N N . LEU A 1 195 ? 12.146 10.965 -0.276 1.00 97.19 195 LEU A N 1
ATOM 1502 C CA . LEU A 1 195 ? 11.985 10.831 1.179 1.00 97.19 195 LEU A CA 1
ATOM 1503 C C . LEU A 1 195 ? 11.963 12.190 1.895 1.00 97.19 195 LEU A C 1
ATOM 1505 O O . LEU A 1 195 ? 11.257 12.347 2.889 1.00 97.19 195 LEU A O 1
ATOM 1509 N N . ASN A 1 196 ? 12.667 13.190 1.361 1.00 95.88 196 ASN A N 1
ATOM 1510 C CA . ASN A 1 196 ? 12.665 14.559 1.884 1.00 95.88 196 ASN A CA 1
ATOM 1511 C C . ASN A 1 196 ? 11.348 15.327 1.642 1.00 95.88 196 ASN A C 1
ATOM 1513 O O . ASN A 1 196 ? 11.179 16.415 2.187 1.00 95.88 196 ASN A O 1
ATOM 1517 N N . THR A 1 197 ? 10.407 14.779 0.861 1.00 96.81 197 THR A N 1
ATOM 1518 C CA . THR A 1 197 ? 9.073 15.377 0.625 1.00 96.81 197 THR A CA 1
ATOM 1519 C C . THR A 1 197 ? 7.985 14.864 1.572 1.00 96.81 197 THR A C 1
ATOM 1521 O O . THR A 1 197 ? 6.848 15.344 1.531 1.00 96.81 197 THR A O 1
ATOM 1524 N N . LEU A 1 198 ? 8.312 13.871 2.403 1.00 97.75 198 LEU A N 1
ATOM 1525 C CA . LEU A 1 198 ? 7.370 13.237 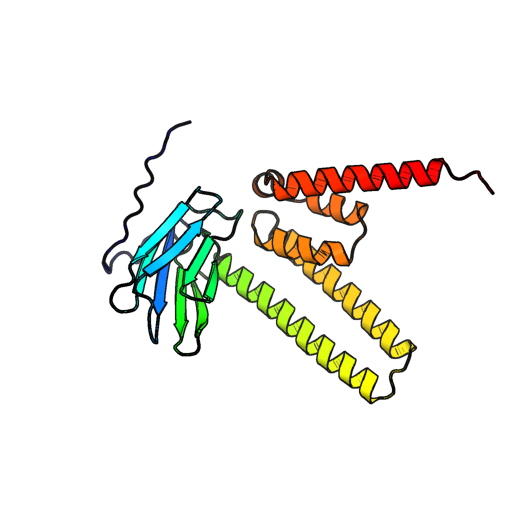3.320 1.00 97.75 198 LEU A CA 1
ATOM 1526 C C . LEU A 1 198 ? 6.977 14.178 4.457 1.00 97.75 198 LEU A C 1
ATOM 1528 O O . LEU A 1 198 ? 7.782 14.989 4.919 1.00 97.75 198 LEU A O 1
ATOM 1532 N N . SER A 1 199 ? 5.740 14.045 4.940 1.00 97.44 199 SER A N 1
ATOM 1533 C CA . SER A 1 199 ? 5.310 14.778 6.129 1.00 97.44 199 SER A CA 1
ATOM 1534 C C . SER A 1 199 ? 6.161 14.377 7.345 1.00 97.44 199 SER A C 1
ATOM 1536 O O . SER A 1 199 ? 6.679 13.253 7.391 1.00 97.44 199 SER A O 1
ATOM 1538 N N . PRO A 1 200 ? 6.295 15.246 8.365 1.00 95.94 200 PRO A N 1
ATOM 1539 C CA . PRO A 1 200 ? 7.061 14.930 9.571 1.00 95.94 200 PRO A CA 1
ATOM 1540 C C . PRO A 1 200 ? 6.624 13.625 10.250 1.00 95.94 200 PRO A C 1
ATOM 1542 O O . PRO A 1 200 ? 7.460 12.853 10.722 1.00 95.94 200 PRO A O 1
ATOM 1545 N N . GLU A 1 201 ? 5.321 13.344 10.265 1.00 94.31 201 GLU A N 1
ATOM 1546 C CA . GLU A 1 201 ? 4.747 12.144 10.873 1.00 94.31 201 GLU A CA 1
ATOM 1547 C C . GLU A 1 201 ? 5.238 10.873 10.174 1.00 94.31 201 GLU A C 1
ATOM 1549 O O . GLU A 1 201 ? 5.630 9.921 10.848 1.00 94.31 201 GLU A O 1
ATOM 1554 N N . ILE A 1 202 ? 5.276 10.866 8.838 1.00 96.94 202 ILE A N 1
ATOM 1555 C CA . ILE A 1 202 ? 5.780 9.730 8.057 1.00 96.94 202 ILE A CA 1
ATOM 1556 C C . ILE A 1 202 ? 7.308 9.656 8.121 1.00 96.94 202 ILE A C 1
ATOM 1558 O O . ILE A 1 202 ? 7.860 8.578 8.343 1.00 96.94 202 ILE A O 1
ATOM 1562 N N . ALA A 1 203 ? 7.998 10.789 7.983 1.00 95.69 203 ALA A N 1
ATOM 1563 C CA . ALA A 1 203 ? 9.458 10.856 8.023 1.00 95.69 203 ALA A CA 1
ATOM 1564 C C . ALA A 1 203 ? 10.036 10.367 9.364 1.00 95.69 203 ALA A C 1
ATOM 1566 O O . ALA A 1 203 ? 11.117 9.779 9.400 1.00 95.69 203 ALA A O 1
ATOM 1567 N N . SER A 1 204 ? 9.301 10.564 10.464 1.00 94.50 204 SER A N 1
ATOM 1568 C CA . SER A 1 204 ? 9.701 10.125 11.807 1.00 94.50 204 SER A CA 1
ATOM 1569 C C . SER A 1 204 ? 9.574 8.615 12.053 1.00 94.50 204 SER A C 1
ATOM 1571 O O . SER A 1 204 ? 10.049 8.116 13.078 1.00 94.50 204 SER A O 1
ATOM 1573 N N . LEU A 1 205 ? 8.958 7.859 11.136 1.00 95.00 205 LEU A N 1
ATOM 1574 C CA . LEU A 1 205 ? 8.842 6.409 11.271 1.00 95.00 205 LEU A CA 1
ATOM 1575 C C . LEU A 1 205 ? 10.223 5.750 11.230 1.00 95.00 205 LEU A C 1
ATOM 1577 O O . LEU A 1 205 ? 11.046 6.021 10.357 1.00 95.00 205 LEU A O 1
ATOM 1581 N N . SER A 1 206 ? 10.463 4.804 12.140 1.00 93.31 206 SER A N 1
ATOM 1582 C CA . SER A 1 206 ? 11.765 4.135 12.270 1.00 93.31 206 SER A CA 1
ATOM 1583 C C . SER A 1 206 ? 12.192 3.366 11.014 1.00 93.31 206 SER A C 1
ATOM 1585 O O . SER A 1 206 ? 13.384 3.171 10.780 1.00 93.31 206 SER A O 1
ATOM 1587 N N . SER A 1 207 ? 11.247 2.898 10.198 1.00 92.38 207 SER A N 1
ATOM 1588 C CA . SER A 1 207 ? 11.526 2.310 8.883 1.00 92.38 207 SER A CA 1
ATOM 1589 C C . SER A 1 207 ? 12.054 3.351 7.895 1.00 92.38 207 SE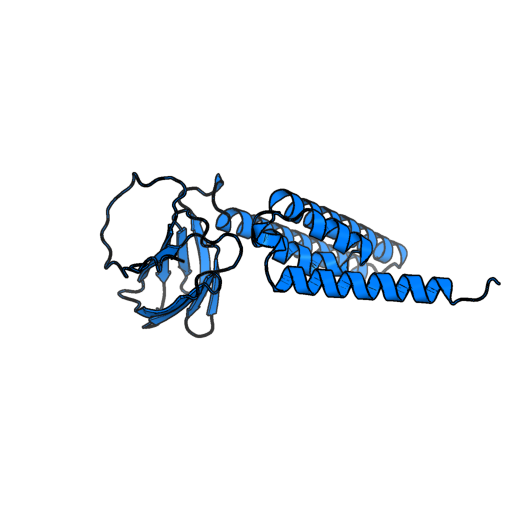R A C 1
ATOM 1591 O O . SER A 1 207 ? 13.062 3.095 7.242 1.00 92.38 207 SER A O 1
ATOM 1593 N N . VAL A 1 208 ? 11.425 4.527 7.831 1.00 95.50 208 VAL A N 1
ATOM 1594 C CA . VAL A 1 208 ? 11.802 5.622 6.927 1.00 95.50 208 VAL A CA 1
ATOM 1595 C C . VAL A 1 208 ? 13.146 6.219 7.332 1.00 95.50 208 VAL A C 1
ATOM 1597 O O . VAL A 1 208 ? 14.033 6.344 6.494 1.00 95.50 208 VAL A O 1
ATOM 1600 N N . ALA A 1 209 ? 13.345 6.485 8.625 1.00 94.00 209 ALA A N 1
ATOM 1601 C CA . ALA A 1 209 ? 14.615 6.988 9.141 1.00 94.00 209 ALA A CA 1
ATOM 1602 C C . ALA A 1 209 ? 15.784 6.034 8.830 1.00 94.00 209 ALA A C 1
ATOM 1604 O O . ALA A 1 209 ? 16.837 6.470 8.370 1.00 94.00 209 ALA A O 1
ATOM 1605 N N . ARG A 1 210 ? 15.591 4.718 9.014 1.00 94.50 210 ARG A N 1
ATOM 1606 C CA . ARG A 1 210 ? 16.610 3.713 8.658 1.00 94.50 210 ARG A CA 1
ATOM 1607 C C . ARG A 1 210 ? 16.879 3.660 7.159 1.00 94.50 210 ARG A C 1
ATOM 1609 O O . ARG A 1 210 ? 18.033 3.542 6.764 1.00 94.50 210 ARG A O 1
ATOM 1616 N N . LEU A 1 211 ? 15.835 3.736 6.332 1.00 95.25 211 LEU A N 1
ATOM 1617 C CA . LEU A 1 211 ? 15.997 3.776 4.881 1.00 95.25 211 LEU A CA 1
ATOM 1618 C C . LEU A 1 211 ? 16.827 4.993 4.457 1.00 95.25 211 LEU A C 1
ATOM 1620 O O . LEU A 1 211 ? 17.747 4.837 3.661 1.00 95.25 211 LEU A O 1
ATOM 1624 N N . LYS A 1 212 ? 16.545 6.166 5.032 1.00 94.94 212 LYS A N 1
ATOM 1625 C CA . LYS A 1 212 ? 17.282 7.398 4.744 1.00 94.94 212 LYS A CA 1
ATOM 1626 C C . LYS A 1 212 ? 18.765 7.280 5.100 1.00 94.94 212 LYS A C 1
ATOM 1628 O O . LYS A 1 212 ? 19.604 7.502 4.238 1.00 94.94 212 LYS A O 1
ATOM 1633 N N . ILE A 1 213 ? 19.083 6.808 6.308 1.00 94.12 213 ILE A N 1
ATOM 1634 C CA . ILE A 1 213 ? 20.476 6.573 6.736 1.00 94.12 213 ILE A CA 1
ATOM 1635 C C . ILE A 1 213 ? 21.195 5.612 5.777 1.00 94.12 213 ILE A C 1
ATOM 1637 O O . ILE A 1 213 ? 22.333 5.848 5.378 1.00 94.12 213 ILE A O 1
ATOM 1641 N N . ASN A 1 214 ? 20.531 4.524 5.379 1.00 94.25 214 ASN A N 1
ATOM 1642 C CA . ASN A 1 214 ? 21.121 3.569 4.444 1.00 94.25 214 ASN A CA 1
ATOM 1643 C C . ASN A 1 214 ? 21.390 4.198 3.069 1.00 94.25 214 ASN A C 1
ATOM 1645 O O . ASN A 1 214 ? 22.411 3.891 2.462 1.00 94.25 214 ASN A O 1
ATOM 1649 N N . LEU A 1 215 ? 20.497 5.060 2.577 1.00 95.38 215 LEU A N 1
ATOM 1650 C CA . LEU A 1 215 ? 20.687 5.768 1.309 1.00 95.38 215 LEU A CA 1
ATOM 1651 C C . LEU A 1 215 ? 21.841 6.764 1.386 1.00 95.38 215 LEU A C 1
ATOM 1653 O O . LEU A 1 215 ? 22.692 6.754 0.502 1.00 95.38 215 LEU A O 1
ATOM 1657 N N . GLU A 1 216 ? 21.904 7.564 2.450 1.00 94.69 216 GLU A N 1
ATOM 1658 C CA . GLU A 1 216 ? 22.990 8.521 2.689 1.00 94.69 216 GLU A CA 1
ATOM 1659 C C . GLU A 1 216 ? 24.358 7.822 2.660 1.00 94.69 216 GLU A C 1
ATOM 1661 O O . GLU A 1 216 ? 25.257 8.261 1.941 1.00 94.69 216 GLU A O 1
ATOM 1666 N N . ASN A 1 217 ? 24.485 6.675 3.341 1.00 95.12 217 ASN A N 1
ATOM 1667 C CA . ASN A 1 217 ? 25.716 5.881 3.334 1.00 95.12 217 ASN A CA 1
ATOM 1668 C C . ASN A 1 217 ? 26.092 5.402 1.922 1.00 95.12 217 ASN A C 1
ATOM 1670 O O . ASN A 1 217 ? 27.230 5.588 1.495 1.00 95.12 217 ASN A O 1
ATOM 1674 N N . ARG A 1 218 ? 25.144 4.831 1.164 1.00 95.00 218 ARG A N 1
ATOM 1675 C CA . ARG A 1 218 ? 25.420 4.340 -0.202 1.00 95.00 218 ARG A CA 1
ATOM 1676 C C . ARG A 1 218 ? 25.789 5.465 -1.167 1.00 95.00 218 ARG A C 1
ATOM 1678 O O . ARG A 1 218 ? 26.654 5.278 -2.021 1.00 95.00 218 ARG A O 1
ATOM 1685 N N . ILE A 1 219 ? 25.158 6.632 -1.029 1.00 93.69 219 ILE A N 1
ATOM 1686 C CA . ILE A 1 219 ? 25.486 7.823 -1.823 1.00 93.69 219 ILE A CA 1
ATOM 1687 C C . ILE A 1 219 ? 26.920 8.271 -1.512 1.00 93.69 219 ILE A C 1
ATOM 1689 O O . ILE A 1 219 ? 27.717 8.457 -2.432 1.00 93.69 219 ILE A O 1
ATOM 1693 N N . GLN A 1 220 ? 27.276 8.366 -0.228 1.00 93.56 220 GLN A N 1
ATOM 1694 C CA . GLN A 1 220 ? 28.618 8.764 0.198 1.00 93.56 220 GLN A CA 1
ATOM 1695 C C . GLN A 1 220 ? 29.701 7.770 -0.255 1.00 93.56 220 GLN A C 1
ATOM 1697 O O . GLN A 1 220 ? 30.777 8.184 -0.701 1.00 93.56 220 GLN A O 1
ATOM 1702 N N . GLU A 1 221 ? 29.428 6.466 -0.172 1.00 92.69 221 GLU A N 1
ATOM 1703 C CA . GLU A 1 221 ? 30.319 5.411 -0.667 1.00 92.69 221 GLU A CA 1
ATOM 1704 C C . GLU A 1 221 ? 30.533 5.523 -2.183 1.00 92.69 221 GLU A C 1
ATOM 1706 O O . GLU A 1 221 ? 31.672 5.472 -2.653 1.00 92.69 221 GLU A O 1
ATOM 1711 N N . ALA A 1 222 ? 29.460 5.739 -2.951 1.00 90.38 222 ALA A N 1
ATOM 1712 C CA . ALA A 1 222 ? 29.536 5.893 -4.402 1.00 90.38 222 ALA A CA 1
ATOM 1713 C C . ALA A 1 222 ? 30.340 7.135 -4.819 1.00 90.38 222 ALA A C 1
ATOM 1715 O O . ALA A 1 222 ? 31.126 7.071 -5.768 1.00 90.38 222 ALA A O 1
ATOM 1716 N N . ASP A 1 223 ? 30.179 8.256 -4.117 1.00 89.44 223 ASP A N 1
ATOM 1717 C CA . ASP A 1 223 ? 30.924 9.482 -4.412 1.00 89.44 223 ASP A CA 1
ATOM 1718 C C . ASP A 1 223 ? 32.403 9.366 -4.021 1.00 89.44 223 ASP A C 1
ATOM 1720 O O . ASP A 1 223 ? 33.279 9.784 -4.784 1.00 89.44 223 ASP A O 1
ATOM 1724 N N . SER A 1 224 ? 32.699 8.700 -2.902 1.00 89.38 224 SER A N 1
ATOM 1725 C CA . SER A 1 224 ? 34.077 8.387 -2.500 1.00 89.38 224 SER A CA 1
ATOM 1726 C C . SER A 1 224 ? 34.770 7.471 -3.516 1.00 89.38 224 SER A C 1
ATOM 1728 O O . SER A 1 224 ? 35.928 7.697 -3.869 1.00 89.38 224 SER A O 1
ATOM 1730 N N . ALA A 1 225 ? 34.057 6.470 -4.045 1.00 87.81 225 ALA A N 1
ATOM 1731 C CA . ALA A 1 225 ? 34.579 5.563 -5.065 1.00 87.81 225 ALA A CA 1
ATOM 1732 C C . ALA A 1 225 ? 34.892 6.280 -6.391 1.00 87.81 225 ALA A C 1
ATOM 1734 O O . ALA A 1 225 ? 35.919 5.996 -7.008 1.00 87.81 225 ALA A O 1
ATOM 1735 N N . LYS A 1 226 ? 34.056 7.241 -6.810 1.00 86.06 226 LYS A N 1
ATOM 1736 C CA . LYS A 1 226 ? 34.331 8.083 -7.990 1.00 86.06 226 LYS A CA 1
ATOM 1737 C C . LYS A 1 226 ? 35.567 8.960 -7.789 1.00 86.06 226 LYS A C 1
ATOM 1739 O O . LYS A 1 226 ? 36.370 9.084 -8.705 1.00 86.06 226 LYS A O 1
ATOM 1744 N N . ALA A 1 227 ? 35.737 9.542 -6.600 1.00 82.44 227 ALA A N 1
ATOM 1745 C CA . ALA A 1 227 ? 36.887 10.392 -6.287 1.00 82.44 227 ALA A CA 1
ATOM 1746 C C . ALA A 1 227 ? 38.221 9.619 -6.225 1.00 82.44 227 ALA A C 1
ATOM 1748 O O . ALA A 1 227 ? 39.281 10.206 -6.429 1.00 82.44 227 ALA A O 1
ATOM 1749 N N . ALA A 1 228 ? 38.174 8.310 -5.953 1.00 79.50 228 ALA A N 1
ATOM 1750 C CA . ALA A 1 228 ? 39.348 7.442 -5.868 1.00 79.50 228 ALA A CA 1
ATOM 1751 C C . ALA A 1 228 ? 39.805 6.853 -7.219 1.00 79.50 228 ALA A C 1
ATOM 1753 O O . ALA A 1 228 ? 40.859 6.216 -7.270 1.00 79.50 228 ALA A O 1
ATOM 1754 N N . GLN A 1 229 ? 39.052 7.038 -8.313 1.00 68.50 229 GLN A N 1
ATOM 1755 C CA . GLN A 1 229 ? 39.487 6.604 -9.644 1.00 68.50 229 GLN A CA 1
ATOM 1756 C C . GLN A 1 229 ? 40.532 7.589 -10.206 1.00 68.50 229 GLN A C 1
ATOM 1758 O O . GLN A 1 229 ? 40.246 8.784 -10.293 1.00 68.50 229 GLN A O 1
ATOM 1763 N N . PRO A 1 230 ? 41.746 7.133 -10.586 1.00 59.84 230 PRO A N 1
ATOM 1764 C CA . PRO A 1 230 ? 42.752 8.012 -11.175 1.00 59.84 230 PRO A CA 1
ATOM 1765 C C . PRO A 1 230 ? 42.240 8.564 -12.509 1.00 59.84 230 PRO A C 1
ATOM 1767 O O . PRO A 1 230 ? 41.693 7.814 -13.316 1.00 59.84 230 PRO A O 1
ATOM 1770 N N . ALA A 1 231 ? 42.421 9.869 -12.729 1.00 60.06 231 ALA A N 1
ATOM 1771 C CA . ALA A 1 231 ? 42.097 10.516 -13.996 1.00 60.06 231 ALA A CA 1
ATOM 1772 C C . ALA A 1 231 ? 42.841 9.799 -15.137 1.00 60.06 231 ALA A C 1
ATOM 1774 O O . ALA A 1 231 ? 44.074 9.782 -15.144 1.00 60.06 231 ALA A O 1
ATOM 1775 N N . GLN A 1 232 ? 42.088 9.158 -16.035 1.00 48.50 232 GLN A N 1
ATOM 1776 C CA . GLN A 1 232 ? 42.606 8.605 -17.290 1.00 48.50 232 GLN A CA 1
ATOM 1777 C C . GLN A 1 232 ? 42.765 9.706 -18.333 1.00 48.50 232 GLN A C 1
ATOM 1779 O O . GLN A 1 232 ? 41.872 10.581 -18.401 1.00 48.50 232 GLN A O 1
#

Sequence (232 aa):
MKTSRIILVALAAIAAVACGPKVSETTRVKVVFEGEAPEAVKLSLPAAAIDQTVPVKDGKFQVELPTSKTGFASLQADNMRIEFISDGTPLTISISADKRVSFVSKYPELSLNHRHEIFKQAQADHRNQSEARLDSIQNAGGDSEALNKFYEEYRTFTKSFLLNAIHDNNDNVICLRAIDRLALFVTDVQLDSVLNTLSPEIASLSSVARLKINLENRIQEADSAKAAQPAQ

Secondary structure (DSSP, 8-state):
-----------------TTS-SS-SEEEEEEEESS---SEEEEEEGGGTEEEEEE-BTTEEEEEEE-EEEEEEEEEETTEEEEEEE-SS-EEEEE-TT--EEEEESSTTT-HHHHHHHHHHHHHHHHHHHHHHHHHHHHTT--HHHHHHHHHHHHHHHHHHHHHHHHTTTTSHHHHHHHHHHTTTS-HHHHHHHHTTS-HHHHTSHHHHHHHHHHHHHHHHHHHHHHTS---

pLDDT: mean 89.8, std 14.91, range [28.44, 98.25]

Foldseek 3Di:
DDPPPPDKDFDPDDPDDPPDDQFDQKEKEKEAEAADFDQWKWKDDVVVPDTDIGGADPRITIIIGGADQQDWIWIGGPPDIDTAGGHRFHWYWYQYNVRDIDIDTPCLVRGPRNVLVVLVVVVVVLVVVLVVLCVVCVVVPNDPVSVVVSVVVSLVVLLVSLLVQCLVSLAGNSNVVSLVVNPVRDALVVSLVSLVNHDPSNCPDPVNVVSNVVSVVVVVVVVVVVVPDPDD

Radius of gyration: 22.18 Å; chains: 1; bounding box: 70×35×63 Å